Protein AF-A0A9D3U895-F1 (afdb_monomer_lite)

pLDDT: mean 76.17, std 19.0, range [26.52, 93.62]

Organism: NCBI:txid47602

Radius of gyration: 37.18 Å; chains: 1; bounding box: 98×39×76 Å

Secondary structure (DSSP, 8-state):
-HHHHHHHHHHHHHHHHHHTT-HHHHHHHHHHHHTS-TTTTTT-HHHHHHHHHHHHHHHHHGGGSTTHHHHHHHHHHHHHHHHHHHHHHHHHHHHHHHHHHHHHHT-HHHHHHHHHHHHHHHHTT-SSGGGS-HHHHHHHHHHHHHHHHHHHHHHHHTT-----------HHHHHHHHHHHHHHHHHHHHHHHHHHT-HHHHHHHHHHHHHHHHHHTT-HHHHHHHHHHHHHHHHHHHHHHHHSTHHHHHHHHHHHHHHHHHHTT-S----------------SSTTSSSSSTHHHHHHHHHTT-

Foldseek 3Di:
DLVVLVVVLLVLQQQLCVQLVNVVVLVVLLVVLVPDDPVCSVVPVVSVVSLVVSVVSCQVCSCVRPCSVVSVVSLVVSVVVVVVVVVVVVVVVVVQLVVLLCVLCVDPVLVVLVVVLVVQVVVQVDPDLVSDDPVSNVSVVVSVVVSVVSSCVSCVVVVHDDDPPPPLPPVVVVVVLVVLVVVLVVVLVVLLVCLCPDPVLVVLVVVLVVLVVVVVVVPPVSVVVNVVSVVVSVVSSVCSSVVDCSVVSVVVSVVVVVVSVVVSVPDDDDDDDDDDDDDDDDDDDDPQSPDDVVRVSVCVSPVVD

Sequence (305 aa):
MIEKLKEEAYHEYSEAIRSMGLKDRLEMLREEVSKVNSKDRLMNPVLMDKIEKLKHEVNQSLSAAPNYTILKYKLDMLKEVFTAKSLSKAATMKQEVNKKFSEIMGRLEIKEKLEALAAEVQSSGSSSFIDLDEGVKDKILKLKNEIELEMISALESLSLEVEVVKSNANPTLLSVFKNKVDNLNEEINKTIEGVVNSSELKNMMELLKLEKSKAEAGDVESESKIEALQQQIKQRISEAISSSELKGKHQELKAEISEAIQSSGGANGSLQKENQACGTYARDEFCLMCAAPIHCLLFFFFFLL

InterPro domains:
  IPR001095 Acetyl-CoA carboxylase, alpha subunit [PTHR42853] (2-276)

Structure (mmCIF, N/CA/C/O backbone):
data_AF-A0A9D3U895-F1
#
_entry.id   AF-A0A9D3U895-F1
#
loop_
_atom_site.group_PDB
_atom_site.id
_atom_site.type_symbol
_atom_site.label_atom_id
_atom_site.label_alt_id
_atom_site.label_comp_id
_atom_site.label_asym_id
_atom_site.label_entity_id
_atom_site.label_seq_id
_atom_site.pdbx_PDB_ins_code
_atom_site.Cartn_x
_atom_site.Cartn_y
_atom_site.Cartn_z
_atom_site.occupancy
_atom_site.B_iso_or_equiv
_atom_site.auth_seq_id
_atom_site.auth_comp_id
_atom_site.auth_asym_id
_atom_site.auth_atom_id
_atom_site.pdbx_PDB_model_num
ATOM 1 N N . MET A 1 1 ? 26.320 -13.240 -16.893 1.00 81.06 1 MET A N 1
ATOM 2 C CA . MET A 1 1 ? 25.259 -13.671 -17.836 1.00 81.06 1 MET A CA 1
ATOM 3 C C . MET A 1 1 ? 24.347 -12.507 -18.210 1.00 81.06 1 MET A C 1
ATOM 5 O O . MET A 1 1 ? 24.250 -12.228 -19.392 1.00 81.06 1 MET A O 1
ATOM 9 N N . ILE A 1 2 ? 23.771 -11.781 -17.240 1.00 85.31 2 ILE A N 1
ATOM 10 C CA . ILE A 1 2 ? 22.930 -10.590 -17.493 1.00 85.31 2 ILE A CA 1
ATOM 11 C C . ILE A 1 2 ? 23.688 -9.489 -18.245 1.00 85.31 2 ILE A C 1
ATOM 13 O O . ILE A 1 2 ? 23.212 -9.039 -19.276 1.00 85.31 2 ILE A O 1
ATOM 17 N N . GLU A 1 3 ? 24.887 -9.115 -17.787 1.00 85.50 3 GLU A N 1
ATOM 18 C CA . GLU A 1 3 ? 25.701 -8.091 -18.471 1.00 85.50 3 GLU A CA 1
ATOM 19 C C . GLU A 1 3 ? 26.026 -8.477 -19.914 1.00 85.50 3 GLU A C 1
ATOM 21 O O . GLU A 1 3 ? 25.871 -7.678 -20.825 1.00 85.50 3 GLU A O 1
ATOM 26 N N . LYS A 1 4 ? 26.348 -9.751 -20.154 1.00 89.44 4 LYS A N 1
ATOM 27 C CA . LYS A 1 4 ? 26.557 -10.259 -21.513 1.00 89.44 4 LYS A CA 1
ATOM 28 C C . LYS A 1 4 ? 25.302 -10.090 -22.383 1.00 89.44 4 LYS A C 1
ATOM 30 O O . LYS A 1 4 ? 25.406 -9.667 -23.525 1.00 89.44 4 LYS A O 1
ATOM 35 N N . LEU A 1 5 ? 24.122 -10.393 -21.842 1.00 86.12 5 LEU A N 1
ATOM 36 C CA . LEU A 1 5 ? 22.854 -10.237 -22.554 1.00 86.12 5 LEU A CA 1
ATOM 37 C C . LEU A 1 5 ? 22.517 -8.758 -22.825 1.00 86.12 5 LEU A C 1
ATOM 39 O O . LEU A 1 5 ? 21.981 -8.452 -23.887 1.00 86.12 5 LEU A O 1
ATOM 43 N N . LYS A 1 6 ? 22.866 -7.843 -21.906 1.00 86.69 6 LYS A N 1
ATOM 44 C CA . LYS A 1 6 ? 22.753 -6.389 -22.113 1.00 86.69 6 LYS A CA 1
ATOM 45 C C . LYS A 1 6 ? 23.650 -5.918 -23.258 1.00 86.69 6 LYS A C 1
ATOM 47 O O . LYS A 1 6 ? 23.156 -5.255 -24.164 1.00 86.69 6 LYS A O 1
ATOM 52 N N . GLU A 1 7 ? 24.927 -6.301 -23.243 1.00 88.25 7 GLU A N 1
ATOM 53 C CA . GLU A 1 7 ? 25.889 -5.959 -24.301 1.00 88.25 7 GLU A CA 1
ATOM 54 C C . GLU A 1 7 ? 25.438 -6.484 -25.666 1.00 88.25 7 GLU A C 1
ATOM 56 O O . GLU A 1 7 ? 25.453 -5.773 -26.668 1.00 88.25 7 GLU A O 1
ATOM 61 N N . GLU A 1 8 ? 24.960 -7.726 -25.708 1.00 87.94 8 GLU A N 1
ATOM 62 C CA . GLU A 1 8 ? 24.433 -8.312 -26.932 1.00 87.94 8 GLU A CA 1
ATOM 63 C C . GLU A 1 8 ? 23.163 -7.595 -27.423 1.00 87.94 8 GLU A C 1
ATOM 65 O O . GLU A 1 8 ? 23.031 -7.350 -28.618 1.00 87.94 8 GLU A O 1
ATOM 70 N N . ALA A 1 9 ? 22.230 -7.234 -26.535 1.00 87.62 9 ALA A N 1
ATOM 71 C CA . ALA A 1 9 ? 21.041 -6.465 -26.912 1.00 87.62 9 ALA A CA 1
ATOM 72 C C . ALA A 1 9 ? 21.409 -5.067 -27.436 1.00 87.62 9 ALA A C 1
ATOM 74 O O . ALA A 1 9 ? 20.823 -4.597 -28.411 1.00 87.62 9 ALA A O 1
ATOM 75 N N . TYR A 1 10 ? 22.409 -4.425 -26.827 1.00 86.25 10 TYR A N 1
ATOM 76 C CA . TYR A 1 10 ? 22.939 -3.141 -27.276 1.00 86.25 10 TYR A CA 1
ATOM 77 C C . TYR A 1 10 ? 23.574 -3.240 -28.667 1.00 86.25 10 TYR A C 1
ATOM 79 O O . TYR A 1 10 ? 23.317 -2.397 -29.529 1.00 86.25 10 TYR A O 1
ATOM 87 N N . HIS A 1 11 ? 24.361 -4.291 -28.908 1.00 87.94 11 HIS A N 1
ATOM 88 C CA . HIS A 1 11 ? 24.951 -4.548 -30.216 1.00 87.94 11 HIS A CA 1
ATOM 89 C C . HIS A 1 11 ? 23.871 -4.684 -31.296 1.00 87.94 11 HIS A C 1
ATOM 91 O O . HIS A 1 11 ? 23.910 -3.955 -32.286 1.00 87.94 11 HIS A O 1
ATOM 97 N N . GLU A 1 12 ? 22.857 -5.523 -31.068 1.00 87.75 12 GLU A N 1
ATOM 98 C CA . GLU A 1 12 ? 21.744 -5.684 -32.011 1.00 87.75 12 GLU A CA 1
ATOM 99 C C . GLU A 1 12 ? 20.982 -4.371 -32.234 1.00 87.75 12 GLU A C 1
ATOM 101 O O . GLU A 1 12 ? 20.602 -4.035 -33.355 1.00 87.75 12 GLU A O 1
ATOM 106 N N . TYR A 1 13 ? 20.790 -3.570 -31.190 1.00 88.62 13 TYR A N 1
ATOM 107 C CA . TYR A 1 13 ? 20.143 -2.270 -31.334 1.00 88.62 13 TYR A CA 1
ATOM 108 C C . TYR A 1 13 ? 20.959 -1.325 -32.232 1.00 88.62 13 TYR A C 1
ATOM 110 O O . TYR A 1 13 ? 20.410 -0.674 -33.119 1.00 88.62 13 TYR A O 1
ATOM 118 N N . SER A 1 14 ? 22.282 -1.281 -32.057 1.00 87.56 14 SER A N 1
ATOM 119 C CA . SER A 1 14 ? 23.190 -0.482 -32.891 1.00 87.56 14 SER A CA 1
ATOM 120 C C . SER A 1 14 ? 23.196 -0.932 -34.357 1.00 87.56 14 SER A C 1
ATOM 122 O O . SER A 1 14 ? 23.163 -0.098 -35.267 1.00 87.56 14 SER A O 1
ATOM 124 N N . GLU A 1 15 ? 23.188 -2.245 -34.605 1.00 89.88 15 GLU A N 1
ATOM 125 C CA . GLU A 1 15 ? 23.042 -2.811 -35.952 1.00 89.88 15 GLU A CA 1
ATOM 126 C C . GLU A 1 15 ? 21.701 -2.410 -36.586 1.00 89.88 15 GLU A C 1
ATOM 128 O O . GLU A 1 15 ? 21.672 -1.983 -37.744 1.00 89.88 15 GLU A O 1
ATOM 133 N N . ALA A 1 16 ? 20.606 -2.442 -35.816 1.00 89.38 16 ALA A N 1
ATOM 134 C CA . ALA A 1 16 ? 19.287 -2.036 -36.291 1.00 89.38 16 ALA A CA 1
ATOM 135 C C . ALA A 1 16 ? 19.282 -0.557 -36.709 1.00 89.38 16 ALA A C 1
ATOM 137 O O . ALA A 1 16 ? 18.947 -0.240 -37.851 1.00 89.38 16 ALA A O 1
ATOM 138 N N . ILE A 1 17 ? 19.770 0.339 -35.845 1.00 88.12 17 ILE A N 1
ATOM 139 C CA . ILE A 1 17 ? 19.888 1.780 -36.131 1.00 88.12 17 ILE A CA 1
ATOM 140 C C . ILE A 1 17 ? 20.740 2.051 -37.380 1.00 88.12 17 ILE A C 1
ATOM 142 O O . ILE A 1 17 ? 20.413 2.934 -38.180 1.00 88.12 17 ILE A O 1
ATOM 146 N N . ARG A 1 18 ? 21.818 1.285 -37.581 1.00 89.75 18 ARG A N 1
ATOM 147 C CA . ARG A 1 18 ? 22.656 1.391 -38.781 1.00 89.75 18 ARG A CA 1
ATOM 148 C C . ARG A 1 18 ? 21.917 0.937 -40.033 1.00 89.75 18 ARG A C 1
ATOM 150 O O . ARG A 1 18 ? 21.974 1.636 -41.039 1.00 89.75 18 ARG A O 1
ATOM 157 N N . SER A 1 19 ? 21.203 -0.186 -39.965 1.00 90.25 19 SER A N 1
ATOM 158 C CA . SER A 1 19 ? 20.410 -0.707 -41.086 1.00 90.25 19 SER A CA 1
ATOM 159 C C . SER A 1 19 ? 19.290 0.248 -41.513 1.00 90.25 19 SER A C 1
ATOM 161 O O . SER A 1 19 ? 18.953 0.323 -42.690 1.00 90.25 19 SER A O 1
ATOM 163 N N . MET A 1 20 ? 18.773 1.039 -40.570 1.00 89.25 20 MET A N 1
ATOM 164 C CA . MET A 1 20 ? 17.759 2.068 -40.806 1.00 89.25 20 MET A CA 1
ATOM 165 C C . MET A 1 20 ? 18.341 3.367 -41.395 1.00 89.25 20 MET A C 1
ATOM 167 O O . MET A 1 20 ? 17.591 4.295 -41.685 1.00 89.25 20 MET A O 1
ATOM 171 N N . GLY A 1 21 ? 19.668 3.478 -41.542 1.00 89.06 21 GLY A N 1
ATOM 172 C CA . GLY A 1 21 ? 20.326 4.698 -42.022 1.00 89.06 21 GLY A CA 1
ATOM 173 C C . GLY A 1 21 ? 20.260 5.870 -41.034 1.00 89.06 21 GLY A C 1
ATOM 174 O O . GLY A 1 21 ? 20.414 7.024 -41.429 1.00 89.06 21 GLY A O 1
ATOM 175 N N . LEU A 1 22 ? 20.015 5.600 -39.746 1.00 88.38 22 LEU A N 1
ATOM 176 C CA . LEU A 1 22 ? 19.835 6.633 -38.718 1.00 88.38 22 LEU A CA 1
ATOM 177 C C . LEU A 1 22 ? 21.107 6.939 -37.917 1.00 88.38 22 LEU A C 1
ATOM 179 O O . LEU A 1 22 ? 21.114 7.899 -37.148 1.00 88.38 22 LEU A O 1
ATOM 183 N N . LYS A 1 23 ? 22.180 6.160 -38.099 1.00 87.56 23 LYS A N 1
ATOM 184 C CA . LYS A 1 23 ? 23.432 6.275 -37.332 1.00 87.56 23 LYS A CA 1
ATOM 185 C C . LYS A 1 23 ? 24.003 7.700 -37.341 1.00 87.56 23 LYS A C 1
ATOM 187 O O . LYS A 1 23 ? 24.144 8.300 -36.280 1.00 87.56 23 LYS A O 1
ATOM 192 N N . ASP A 1 24 ? 24.261 8.254 -38.523 1.00 88.81 24 ASP A N 1
ATOM 193 C CA . ASP A 1 24 ? 24.922 9.560 -38.659 1.00 88.81 24 ASP A CA 1
ATOM 194 C C . ASP A 1 24 ? 24.044 10.701 -38.120 1.00 88.81 24 ASP A C 1
ATOM 196 O O . ASP A 1 24 ? 24.533 11.667 -37.537 1.00 88.81 24 ASP A O 1
ATOM 200 N N . ARG A 1 25 ? 22.718 10.567 -38.251 1.00 87.06 25 ARG A N 1
ATOM 201 C CA . ARG A 1 25 ? 21.744 11.524 -37.702 1.00 87.06 25 ARG A CA 1
ATOM 202 C C . ARG A 1 25 ? 21.711 11.493 -36.176 1.00 87.06 25 ARG A C 1
ATOM 204 O O . ARG A 1 25 ? 21.577 12.544 -35.555 1.00 87.06 25 ARG A O 1
ATOM 211 N N . LEU A 1 26 ? 21.834 10.308 -35.578 1.00 84.69 26 LEU A N 1
ATOM 212 C CA . LEU A 1 26 ? 21.912 10.141 -34.128 1.00 84.69 26 LEU A CA 1
ATOM 213 C C . LEU A 1 26 ? 23.216 10.735 -33.573 1.00 84.69 26 LEU A C 1
ATOM 215 O O . LEU A 1 26 ? 23.201 11.406 -32.544 1.00 84.69 26 LEU A O 1
ATOM 219 N N . GLU A 1 27 ? 24.331 10.518 -34.271 1.00 84.62 27 GLU A N 1
ATOM 220 C CA . GLU A 1 27 ? 25.650 11.032 -33.891 1.00 84.62 27 GLU A CA 1
ATOM 221 C C . GLU A 1 27 ? 25.710 12.564 -33.995 1.00 84.62 27 GLU A C 1
ATOM 223 O O . GLU A 1 27 ? 26.103 13.231 -33.038 1.00 84.62 27 GLU A O 1
ATOM 228 N N . MET A 1 28 ? 25.172 13.138 -35.075 1.00 87.00 28 MET A N 1
ATOM 229 C CA . MET A 1 28 ? 25.017 14.588 -35.224 1.00 87.00 28 MET A CA 1
ATOM 230 C C . MET A 1 28 ? 24.136 15.192 -34.122 1.00 87.00 28 MET A C 1
ATOM 232 O O . MET A 1 28 ? 24.503 16.198 -33.517 1.00 87.00 28 MET A O 1
ATOM 236 N N . LEU A 1 29 ? 22.993 14.568 -33.813 1.00 85.06 29 LEU A N 1
ATOM 237 C CA . LEU A 1 29 ? 22.119 15.032 -32.734 1.00 85.06 29 LEU A CA 1
ATOM 238 C C . LEU A 1 29 ? 22.839 14.991 -31.377 1.00 85.06 29 LEU A C 1
ATOM 240 O O . LEU A 1 29 ? 22.708 15.915 -30.577 1.00 85.06 29 LEU A O 1
ATOM 244 N N . ARG A 1 30 ? 23.631 13.946 -31.121 1.00 81.44 30 ARG A N 1
ATOM 245 C CA . ARG A 1 30 ? 24.433 13.823 -29.900 1.00 81.44 30 ARG A CA 1
ATOM 246 C C . ARG A 1 30 ? 25.458 14.952 -29.776 1.00 81.44 30 ARG A C 1
ATOM 248 O O . ARG A 1 30 ? 25.610 15.512 -28.690 1.00 81.44 30 ARG A O 1
ATOM 255 N N . GLU A 1 31 ? 26.132 15.310 -30.864 1.00 83.56 31 GLU A N 1
ATOM 256 C CA . GLU A 1 31 ? 27.043 16.458 -30.890 1.00 83.56 31 GLU A CA 1
ATOM 257 C C . GLU A 1 31 ? 26.326 17.794 -30.674 1.00 83.56 31 GLU A C 1
ATOM 259 O O . GLU A 1 31 ? 26.866 18.689 -30.026 1.00 83.56 31 GLU A O 1
ATOM 264 N N . GLU A 1 32 ? 25.120 17.964 -31.216 1.00 81.44 32 GLU A N 1
ATOM 265 C CA . GLU A 1 32 ? 24.313 19.159 -30.958 1.00 81.44 32 GLU A CA 1
ATOM 266 C C . GLU A 1 32 ? 23.932 19.258 -29.473 1.00 81.44 32 GLU A C 1
ATOM 268 O O . GLU A 1 32 ? 24.039 20.331 -28.884 1.00 81.44 32 GLU A O 1
ATOM 273 N N . VAL A 1 33 ? 23.563 18.140 -28.838 1.00 80.19 33 VAL A N 1
ATOM 274 C CA . VAL A 1 33 ? 23.195 18.099 -27.411 1.00 80.19 33 VAL A CA 1
ATOM 275 C C . VAL A 1 33 ? 24.394 18.371 -26.507 1.00 80.19 33 VAL A C 1
ATOM 277 O O . VAL A 1 33 ? 24.256 19.056 -25.490 1.00 80.19 33 VAL A O 1
ATOM 280 N N . SER A 1 34 ? 25.579 17.866 -26.862 1.00 78.75 34 SER A N 1
ATOM 281 C CA . SER A 1 34 ? 26.788 18.074 -26.059 1.00 78.75 34 SER A CA 1
ATOM 282 C C . SER A 1 34 ? 27.210 19.547 -26.014 1.00 78.75 34 SER A C 1
ATOM 284 O O . SER A 1 34 ? 27.698 19.996 -24.977 1.00 78.75 34 SER A O 1
ATOM 286 N N . LYS A 1 35 ? 26.936 20.309 -27.083 1.00 81.69 35 LYS A N 1
ATOM 287 C CA . LYS A 1 35 ? 27.233 21.747 -27.215 1.00 81.69 35 LYS A CA 1
ATOM 288 C C . LYS A 1 35 ? 26.282 22.658 -26.424 1.00 81.69 35 LYS A C 1
ATOM 290 O O . LYS A 1 35 ? 26.596 23.830 -26.236 1.00 81.69 35 LYS A O 1
ATOM 295 N N . VAL A 1 36 ? 25.138 22.154 -25.952 1.00 75.25 36 VAL A N 1
ATOM 296 C CA . VAL A 1 36 ? 24.174 22.932 -25.154 1.00 75.25 36 VAL A CA 1
ATOM 297 C C . VAL A 1 36 ? 24.501 22.818 -23.659 1.00 75.25 36 VAL A C 1
ATOM 299 O O . VAL A 1 36 ? 24.703 21.715 -23.139 1.00 75.25 36 VAL A O 1
ATOM 302 N N . ASN A 1 37 ? 24.520 23.955 -22.953 1.00 66.50 37 ASN A N 1
ATOM 303 C CA . ASN A 1 37 ? 24.708 24.019 -21.498 1.00 66.50 37 ASN A CA 1
ATOM 304 C C . ASN A 1 37 ? 23.640 23.197 -20.762 1.00 66.50 37 ASN A C 1
ATOM 306 O O . ASN A 1 37 ? 22.469 23.208 -21.134 1.00 66.50 37 ASN A O 1
ATOM 310 N N . SER A 1 38 ? 24.015 22.530 -19.667 1.00 65.06 38 SER A N 1
ATOM 311 C CA . SER A 1 38 ? 23.133 21.609 -18.926 1.00 65.06 38 SER A CA 1
ATOM 312 C C . SER A 1 38 ? 21.807 22.224 -18.454 1.00 65.06 38 SER A C 1
ATOM 314 O O . SER A 1 38 ? 20.815 21.505 -18.380 1.00 65.06 38 SER A O 1
ATOM 316 N N . LYS A 1 39 ? 21.760 23.540 -18.196 1.00 60.66 39 LYS A N 1
ATOM 317 C CA . LYS A 1 39 ? 20.530 24.271 -17.833 1.00 60.66 39 LYS A CA 1
ATOM 318 C C . LYS A 1 39 ? 19.581 24.528 -19.012 1.00 60.66 39 LYS A C 1
ATOM 320 O O . LYS A 1 39 ? 18.376 24.573 -18.799 1.00 60.66 39 LYS A O 1
ATOM 325 N N . ASP A 1 40 ? 20.103 24.622 -20.234 1.00 59.31 40 ASP A N 1
ATOM 326 C CA . ASP A 1 40 ? 19.328 24.973 -21.435 1.00 59.31 40 ASP A CA 1
ATOM 327 C C . ASP A 1 40 ? 18.966 23.747 -22.292 1.00 59.31 40 ASP A C 1
ATOM 329 O O . ASP A 1 40 ? 18.159 23.846 -23.216 1.00 59.31 40 ASP A O 1
ATOM 333 N N . ARG A 1 41 ? 19.523 22.564 -21.978 1.00 57.97 41 ARG A N 1
ATOM 334 C CA . ARG A 1 41 ? 19.308 21.309 -22.730 1.00 57.97 41 ARG A CA 1
ATOM 335 C C . ARG A 1 41 ? 17.839 20.907 -22.840 1.00 57.97 41 ARG A C 1
ATOM 337 O O . ARG A 1 41 ? 17.399 20.549 -23.924 1.00 57.97 41 ARG A O 1
ATOM 344 N N . LEU A 1 42 ? 17.093 20.982 -21.736 1.00 58.91 42 LEU A N 1
ATOM 345 C CA . LEU A 1 42 ? 15.664 20.635 -21.690 1.00 58.91 42 LEU A CA 1
ATOM 346 C C . LEU A 1 42 ? 14.750 21.783 -22.139 1.00 58.91 42 LEU A C 1
ATOM 348 O O . LEU A 1 42 ? 13.562 21.569 -22.352 1.00 58.91 42 LEU A O 1
ATOM 352 N N . MET A 1 43 ? 15.302 22.990 -22.287 1.00 61.03 43 MET A N 1
ATOM 353 C CA . MET A 1 43 ? 14.555 24.202 -22.629 1.00 61.03 43 MET A CA 1
ATOM 354 C C . MET A 1 43 ? 14.740 24.619 -24.089 1.00 61.03 43 MET A C 1
ATOM 356 O O . MET A 1 43 ? 14.165 25.620 -24.505 1.00 61.03 43 MET A O 1
ATOM 360 N N . ASN A 1 44 ? 15.525 23.881 -24.881 1.00 76.94 44 ASN A N 1
ATOM 361 C CA . ASN A 1 44 ? 15.710 24.156 -26.300 1.00 76.94 44 ASN A CA 1
ATOM 362 C C . ASN A 1 44 ? 14.605 23.460 -27.124 1.00 76.94 44 ASN A C 1
ATOM 364 O O . ASN A 1 44 ? 14.710 22.256 -27.385 1.00 76.94 44 ASN A O 1
ATOM 368 N N . PRO A 1 45 ? 13.560 24.186 -27.573 1.00 80.00 45 PRO A N 1
ATOM 369 C CA . PRO A 1 45 ? 12.429 23.580 -28.275 1.00 80.00 45 PRO A CA 1
ATOM 370 C C . PRO A 1 45 ? 12.836 22.955 -29.615 1.00 80.00 45 PRO A C 1
ATOM 372 O O . PRO A 1 45 ? 12.262 21.950 -30.018 1.00 80.00 45 PRO A O 1
ATOM 375 N N . VAL A 1 46 ? 13.860 23.501 -30.283 1.00 84.81 46 VAL A N 1
ATOM 376 C CA . VAL A 1 46 ? 14.366 22.980 -31.564 1.00 84.81 46 VAL A CA 1
ATOM 377 C C . VAL A 1 46 ? 15.046 21.628 -31.365 1.00 84.81 46 VAL A C 1
ATOM 379 O O . VAL A 1 46 ? 14.872 20.716 -32.170 1.00 84.81 46 VAL A O 1
ATOM 382 N N . LEU A 1 47 ? 15.814 21.478 -30.285 1.00 81.62 47 LEU A N 1
ATOM 383 C CA . LEU A 1 47 ? 16.475 20.218 -29.971 1.00 81.62 47 LEU A CA 1
ATOM 384 C C . LEU A 1 47 ? 15.467 19.142 -29.545 1.00 81.62 47 LEU A C 1
ATOM 386 O O . LEU A 1 47 ? 15.574 17.996 -29.978 1.00 81.62 47 LEU A O 1
ATOM 390 N N . MET A 1 48 ? 14.463 19.524 -28.754 1.00 80.88 48 MET A N 1
ATOM 391 C CA . MET A 1 48 ? 13.379 18.627 -28.348 1.00 80.88 48 MET A CA 1
ATOM 392 C C . MET A 1 48 ? 12.563 18.125 -29.543 1.00 80.88 48 MET A C 1
ATOM 394 O O . MET A 1 48 ? 12.284 16.930 -29.620 1.00 80.88 48 MET A O 1
ATOM 398 N N . ASP A 1 49 ? 12.249 18.995 -30.507 1.00 86.38 49 ASP A N 1
ATOM 399 C CA . ASP A 1 49 ? 11.557 18.604 -31.742 1.00 86.38 49 ASP A CA 1
ATOM 400 C C . ASP A 1 49 ? 12.377 17.590 -32.562 1.00 86.38 49 ASP A C 1
ATOM 402 O O . ASP A 1 49 ? 11.862 16.551 -32.981 1.00 86.38 49 ASP A O 1
ATOM 406 N N . LYS A 1 50 ? 13.694 17.814 -32.705 1.00 85.25 50 LYS A N 1
ATOM 407 C CA . LYS A 1 50 ? 14.598 16.860 -33.377 1.00 85.25 50 LYS A CA 1
ATOM 408 C C . LYS A 1 50 ? 14.663 15.504 -32.666 1.00 85.25 50 LYS A C 1
ATOM 410 O O . LYS A 1 50 ? 14.664 14.473 -33.343 1.00 85.25 50 LYS A O 1
ATOM 415 N N . ILE A 1 51 ? 14.718 15.494 -31.330 1.00 84.56 51 ILE A N 1
ATOM 416 C CA . ILE A 1 51 ? 14.709 14.267 -30.516 1.00 84.56 51 ILE A CA 1
ATOM 417 C C . ILE A 1 51 ? 13.397 13.506 -30.722 1.00 84.56 51 ILE A C 1
ATOM 419 O O . ILE A 1 51 ? 13.426 12.306 -31.004 1.00 84.56 51 ILE A O 1
ATOM 423 N N . GLU A 1 52 ? 12.254 14.187 -30.618 1.00 85.62 52 GLU A N 1
ATOM 424 C CA . GLU A 1 52 ? 10.943 13.546 -30.748 1.00 85.62 52 GLU A CA 1
ATOM 425 C C . GLU A 1 52 ? 10.723 13.010 -32.169 1.00 85.62 52 GLU A C 1
ATOM 427 O O . GLU A 1 52 ? 10.241 11.888 -32.341 1.00 85.62 52 GLU A O 1
ATOM 432 N N . LYS A 1 53 ? 11.170 13.743 -33.196 1.00 87.81 53 LYS A N 1
ATOM 433 C CA . LYS A 1 53 ? 11.126 13.285 -34.588 1.00 87.81 53 LYS A CA 1
ATOM 434 C C . LYS A 1 53 ? 11.963 12.023 -34.808 1.00 87.81 53 LYS A C 1
ATOM 436 O O . LYS A 1 53 ? 11.456 11.046 -35.356 1.00 87.81 53 LYS A O 1
ATOM 441 N N . LEU A 1 54 ? 13.218 12.003 -34.349 1.00 84.62 54 LEU A N 1
ATOM 442 C CA . LEU A 1 54 ? 14.082 10.819 -34.464 1.00 84.62 54 LEU A CA 1
ATOM 443 C C . LEU A 1 54 ? 13.523 9.625 -33.685 1.00 84.62 54 LEU A C 1
ATOM 445 O O . LEU A 1 54 ? 13.537 8.502 -34.182 1.00 84.62 54 LEU A O 1
ATOM 449 N N . LYS A 1 55 ? 12.966 9.861 -32.497 1.00 83.75 55 LYS A N 1
ATOM 450 C CA . LYS A 1 55 ? 12.263 8.839 -31.716 1.00 83.75 55 LYS A CA 1
ATOM 451 C C . LYS A 1 55 ? 11.074 8.260 -32.480 1.00 83.75 55 LYS A C 1
ATOM 453 O O . LYS A 1 55 ? 10.892 7.043 -32.483 1.00 83.75 55 LYS A O 1
ATOM 458 N N . HIS A 1 56 ? 10.266 9.102 -33.123 1.00 85.50 56 HIS A N 1
ATOM 459 C CA . HIS A 1 56 ? 9.128 8.641 -33.910 1.00 85.50 56 HIS A CA 1
ATOM 460 C C . HIS A 1 56 ? 9.573 7.771 -35.092 1.00 85.50 56 HIS A C 1
ATOM 462 O O . HIS A 1 56 ? 9.049 6.674 -35.275 1.00 85.50 56 HIS A O 1
ATOM 468 N N . GLU A 1 57 ? 10.593 8.212 -35.831 1.00 85.69 57 GLU A N 1
ATOM 469 C CA . GLU A 1 57 ? 11.160 7.458 -36.953 1.00 85.69 57 GLU A CA 1
ATOM 470 C C . GLU A 1 57 ? 11.734 6.106 -36.510 1.00 85.69 57 GLU A C 1
ATOM 472 O O . GLU A 1 57 ? 11.458 5.086 -37.147 1.00 85.69 57 GLU A O 1
ATOM 477 N N . VAL A 1 58 ? 12.462 6.064 -35.387 1.00 85.81 58 VAL A N 1
ATOM 478 C CA . VAL A 1 58 ? 12.966 4.807 -34.815 1.00 85.81 58 VAL A CA 1
ATOM 479 C C . VAL A 1 58 ? 11.812 3.873 -34.467 1.00 85.81 58 VAL A C 1
ATOM 481 O O . VAL A 1 58 ? 11.818 2.721 -34.884 1.00 85.81 58 VAL A O 1
ATOM 484 N N . ASN A 1 59 ? 10.787 4.356 -33.766 1.00 83.38 59 ASN A N 1
ATOM 485 C CA . ASN A 1 59 ? 9.648 3.523 -33.370 1.00 83.38 59 ASN A CA 1
ATOM 486 C C . ASN A 1 59 ? 8.885 2.941 -34.568 1.00 83.38 59 ASN A C 1
ATOM 488 O O . ASN A 1 59 ? 8.406 1.811 -34.490 1.00 83.38 59 ASN A O 1
ATOM 492 N N . GLN A 1 60 ? 8.772 3.693 -35.663 1.00 85.62 60 GLN A N 1
ATOM 493 C CA . GLN A 1 60 ? 8.092 3.228 -36.871 1.00 85.62 60 GLN A CA 1
ATOM 494 C C . GLN A 1 60 ? 8.900 2.190 -37.654 1.00 85.62 60 GLN A C 1
ATOM 496 O O . GLN A 1 60 ? 8.312 1.287 -38.244 1.00 85.62 60 GLN A O 1
ATOM 501 N N . SER A 1 61 ? 10.228 2.324 -37.688 1.00 84.81 61 SER A N 1
ATOM 502 C CA . SER A 1 61 ? 11.083 1.545 -38.595 1.00 84.81 61 SER A CA 1
ATOM 503 C C . SER A 1 61 ? 11.907 0.452 -37.914 1.00 84.81 61 SER A C 1
ATOM 505 O O . SER A 1 61 ? 12.435 -0.419 -38.602 1.00 84.81 61 SER A O 1
ATOM 507 N N . LEU A 1 62 ? 11.970 0.421 -36.578 1.00 86.69 62 LEU A N 1
ATOM 508 C CA . LEU A 1 62 ? 12.762 -0.568 -35.839 1.00 86.69 62 LEU A CA 1
ATOM 509 C C . LEU A 1 62 ? 12.319 -2.006 -36.129 1.00 86.69 62 LEU A C 1
ATOM 511 O O . LEU A 1 62 ? 13.159 -2.893 -36.236 1.00 86.69 62 LEU A O 1
ATOM 515 N N . SER A 1 63 ? 11.015 -2.236 -36.295 1.00 88.56 63 SER A N 1
ATOM 516 C CA . SER A 1 63 ? 10.467 -3.558 -36.624 1.00 88.56 63 SER A CA 1
ATOM 517 C C . SER A 1 63 ? 10.832 -4.046 -38.028 1.00 88.56 63 SER A C 1
ATOM 519 O O . SER A 1 63 ? 10.768 -5.246 -38.286 1.00 88.56 63 SER A O 1
ATOM 521 N N . ALA A 1 64 ? 11.223 -3.134 -38.922 1.00 90.38 64 ALA A N 1
ATOM 522 C CA . ALA A 1 64 ? 11.661 -3.444 -40.278 1.00 90.38 64 ALA A CA 1
ATOM 523 C C . ALA A 1 64 ? 13.172 -3.731 -40.367 1.00 90.38 64 ALA A C 1
ATOM 525 O O . ALA A 1 64 ? 13.647 -4.144 -41.426 1.00 90.38 64 ALA A O 1
ATOM 526 N N . ALA A 1 65 ? 13.933 -3.528 -39.284 1.00 91.50 65 ALA A N 1
ATOM 527 C CA . ALA A 1 65 ? 15.361 -3.820 -39.264 1.00 91.50 65 ALA A CA 1
ATOM 528 C C . ALA A 1 65 ? 15.615 -5.333 -39.455 1.00 91.50 65 ALA A C 1
ATOM 530 O O . ALA A 1 65 ? 14.934 -6.149 -38.824 1.00 91.50 65 ALA A O 1
ATOM 531 N N . PRO A 1 66 ? 16.618 -5.746 -40.256 1.00 92.88 66 PRO A N 1
ATOM 532 C CA . PRO A 1 66 ? 16.866 -7.161 -40.557 1.00 92.88 66 PRO A CA 1
ATOM 533 C C . PRO A 1 66 ? 17.117 -8.035 -39.322 1.00 92.88 66 PRO A C 1
ATOM 535 O O . PRO A 1 66 ? 16.804 -9.223 -39.317 1.00 92.88 66 PRO A O 1
ATOM 538 N N . ASN A 1 67 ? 17.671 -7.448 -38.262 1.00 92.88 67 ASN A N 1
ATOM 539 C CA . ASN A 1 67 ? 17.992 -8.126 -37.013 1.00 92.88 67 ASN A CA 1
ATOM 540 C C . ASN A 1 67 ? 16.948 -7.893 -35.902 1.00 92.88 67 ASN A C 1
ATOM 542 O O . ASN A 1 67 ? 17.165 -8.305 -34.761 1.00 92.88 67 ASN A O 1
ATOM 546 N N . TYR A 1 68 ? 15.797 -7.283 -36.215 1.00 91.25 68 TYR A N 1
ATOM 547 C CA . TYR A 1 68 ? 14.759 -6.965 -35.229 1.00 91.25 68 TYR A CA 1
ATOM 548 C C . TYR A 1 68 ? 14.295 -8.188 -34.432 1.00 91.25 68 TYR A C 1
ATOM 550 O O . TYR A 1 68 ? 14.119 -8.105 -33.220 1.00 91.25 68 TYR A O 1
ATOM 558 N N . THR A 1 69 ? 14.141 -9.343 -35.083 1.00 93.62 69 THR A N 1
ATOM 559 C CA . THR A 1 69 ? 13.741 -10.591 -34.414 1.00 93.62 69 THR A CA 1
ATOM 560 C C . THR A 1 69 ? 14.735 -10.999 -33.324 1.00 93.62 69 THR A C 1
ATOM 562 O O . THR A 1 69 ? 14.327 -11.406 -32.236 1.00 93.62 69 THR A O 1
ATOM 565 N N . ILE A 1 70 ? 16.037 -10.854 -33.592 1.00 93.31 70 ILE A N 1
ATOM 566 C CA . ILE A 1 70 ? 17.112 -11.196 -32.652 1.00 93.31 70 ILE A CA 1
ATOM 567 C C . ILE A 1 70 ? 17.150 -10.176 -31.510 1.00 93.31 70 ILE A C 1
ATOM 569 O O . ILE A 1 70 ? 17.195 -10.561 -30.340 1.00 93.31 70 ILE A O 1
ATOM 573 N N . LEU A 1 71 ? 17.070 -8.883 -31.838 1.00 88.75 71 LEU A N 1
ATOM 574 C CA . LEU A 1 71 ? 16.973 -7.801 -30.860 1.00 88.75 71 LEU A CA 1
ATOM 575 C C . LEU A 1 71 ? 15.788 -8.016 -29.910 1.00 88.75 71 LEU A C 1
ATOM 577 O O . LEU A 1 71 ? 15.957 -7.997 -28.692 1.00 88.75 71 LEU A O 1
ATOM 581 N N . LYS A 1 72 ? 14.597 -8.271 -30.463 1.00 90.25 72 LYS A N 1
ATOM 582 C CA . LYS A 1 72 ? 13.371 -8.511 -29.698 1.00 90.25 72 LYS A CA 1
ATOM 583 C C . LYS A 1 72 ? 13.532 -9.691 -28.744 1.00 90.25 72 LYS A C 1
ATOM 585 O O . LYS A 1 72 ? 13.243 -9.545 -27.564 1.00 90.25 72 LYS A O 1
ATOM 590 N N . TYR A 1 73 ? 14.065 -10.813 -29.225 1.00 92.06 73 TYR A N 1
ATOM 591 C CA . TYR A 1 73 ? 14.328 -11.984 -28.389 1.00 92.06 73 TYR A CA 1
ATOM 592 C C . TYR A 1 73 ? 15.235 -11.663 -27.187 1.00 92.06 73 TYR A C 1
ATOM 594 O O . TYR A 1 73 ? 14.944 -12.071 -26.062 1.00 92.06 73 TYR A O 1
ATOM 602 N N . LYS A 1 74 ? 16.313 -10.894 -27.392 1.00 88.38 74 LYS A N 1
ATOM 603 C CA . LYS A 1 74 ? 17.220 -10.499 -26.299 1.00 88.38 74 LYS A CA 1
ATOM 604 C C . LYS A 1 74 ? 16.546 -9.550 -25.303 1.00 88.38 74 LYS A C 1
ATOM 606 O O . LYS A 1 74 ? 16.751 -9.693 -24.100 1.00 88.38 74 LYS A O 1
ATOM 611 N N . LEU A 1 75 ? 15.733 -8.609 -25.788 1.00 87.56 75 LEU A N 1
ATOM 612 C CA . LEU A 1 75 ? 14.959 -7.696 -24.940 1.00 87.56 75 LEU A CA 1
ATOM 613 C C . LEU A 1 75 ? 13.910 -8.442 -24.104 1.00 87.56 75 LEU A C 1
ATOM 615 O O . LEU A 1 75 ? 13.792 -8.180 -22.907 1.00 87.56 75 LEU A O 1
ATOM 619 N N . ASP A 1 76 ? 13.200 -9.397 -24.705 1.00 88.31 76 ASP A N 1
ATOM 620 C CA . ASP A 1 76 ? 12.220 -10.235 -24.008 1.00 88.31 76 ASP A CA 1
ATOM 621 C C . ASP A 1 76 ? 12.905 -11.070 -22.910 1.00 88.31 76 ASP A C 1
ATOM 623 O O . ASP A 1 76 ? 12.453 -11.082 -21.765 1.00 88.31 76 ASP A O 1
ATOM 627 N N . MET A 1 77 ? 14.071 -11.659 -23.199 1.00 88.62 77 MET A N 1
ATOM 628 C CA . MET A 1 77 ? 14.859 -12.388 -22.200 1.00 88.62 77 MET A CA 1
ATOM 629 C C . MET A 1 77 ? 15.352 -11.481 -21.062 1.00 88.62 77 MET A C 1
ATOM 631 O O . MET A 1 77 ? 15.302 -11.870 -19.896 1.00 88.62 77 MET A O 1
ATOM 635 N N . LEU A 1 78 ? 15.805 -10.258 -21.362 1.00 86.31 78 LEU A N 1
ATOM 636 C CA . LEU A 1 78 ? 16.177 -9.286 -20.327 1.00 86.31 78 LEU A CA 1
ATOM 637 C C . LEU A 1 78 ? 14.981 -8.990 -19.422 1.00 86.31 78 LEU A C 1
ATOM 639 O O . LEU A 1 78 ? 15.104 -9.083 -18.201 1.00 86.31 78 LEU A O 1
ATOM 643 N N . LYS A 1 79 ? 13.813 -8.709 -20.007 1.00 87.31 79 LYS A N 1
ATOM 644 C CA . LYS A 1 79 ? 12.573 -8.456 -19.267 1.00 87.31 79 LYS A CA 1
ATOM 645 C C . LYS A 1 79 ? 12.206 -9.617 -18.341 1.00 87.31 79 LYS A C 1
ATOM 647 O O . LYS A 1 79 ? 11.864 -9.383 -17.178 1.00 87.31 79 LYS A O 1
ATOM 652 N N . GLU A 1 80 ? 12.297 -10.854 -18.821 1.00 88.81 80 GLU A N 1
ATOM 653 C CA . GLU A 1 80 ? 12.053 -12.050 -18.009 1.00 88.81 80 GLU A CA 1
ATOM 654 C C . GLU A 1 80 ? 13.037 -12.151 -16.842 1.00 88.81 80 GLU A C 1
ATOM 656 O O . GLU A 1 80 ? 12.622 -12.353 -15.701 1.00 88.81 80 GLU A O 1
ATOM 661 N N . VAL A 1 81 ? 14.330 -11.928 -17.090 1.00 84.94 81 VAL A N 1
ATOM 662 C CA . VAL A 1 81 ? 15.357 -11.982 -16.043 1.00 84.94 81 VAL A CA 1
ATOM 663 C C . VAL A 1 81 ? 15.158 -10.890 -14.988 1.00 84.94 81 VAL A C 1
ATOM 665 O O . VAL A 1 81 ? 15.287 -11.166 -13.793 1.00 84.94 81 VAL A O 1
ATOM 668 N N . PHE A 1 82 ? 14.803 -9.664 -15.381 1.00 80.81 82 PHE A N 1
ATOM 669 C CA . PHE A 1 82 ? 14.494 -8.594 -14.426 1.00 80.81 82 PHE A CA 1
ATOM 670 C C . PHE A 1 82 ? 13.239 -8.896 -13.609 1.00 80.81 82 PHE A C 1
ATOM 672 O O . PHE A 1 82 ? 13.229 -8.658 -12.400 1.00 80.81 82 PHE A O 1
ATOM 679 N N . THR A 1 83 ? 12.217 -9.476 -14.241 1.00 81.75 83 THR A N 1
ATOM 680 C CA . THR A 1 83 ? 10.993 -9.917 -13.559 1.00 81.75 83 THR A CA 1
ATOM 681 C C . THR A 1 83 ? 11.295 -11.040 -12.564 1.00 81.75 83 THR A C 1
ATOM 683 O O . THR A 1 83 ? 10.852 -11.001 -11.421 1.00 81.75 83 THR A O 1
ATOM 686 N N . ALA A 1 84 ? 12.120 -12.016 -12.941 1.00 83.44 84 ALA A N 1
ATOM 687 C CA . ALA A 1 84 ? 12.555 -13.073 -12.033 1.00 83.44 84 ALA A CA 1
ATOM 688 C C . ALA A 1 84 ? 13.387 -12.516 -10.864 1.00 83.44 84 ALA A C 1
ATOM 690 O O . ALA A 1 84 ? 13.186 -12.913 -9.715 1.00 83.44 84 ALA A O 1
ATOM 691 N N . LYS A 1 85 ? 14.285 -11.555 -11.125 1.00 82.94 85 LYS A N 1
ATOM 692 C CA . LYS A 1 85 ? 15.099 -10.896 -10.092 1.00 82.94 85 LYS A CA 1
ATOM 693 C C . LYS A 1 85 ? 14.234 -10.105 -9.107 1.00 82.94 85 LYS A C 1
ATOM 695 O O . LYS A 1 85 ? 14.485 -10.179 -7.904 1.00 82.94 85 LYS A O 1
ATOM 700 N N . SER A 1 86 ? 13.219 -9.376 -9.579 1.00 76.81 86 SER A N 1
ATOM 701 C CA . SER A 1 86 ? 12.304 -8.631 -8.702 1.00 76.81 86 SER A CA 1
ATOM 702 C C . SER A 1 86 ? 11.439 -9.565 -7.856 1.00 76.81 86 SER A C 1
ATOM 704 O O . SER A 1 86 ? 11.336 -9.354 -6.649 1.00 76.81 86 SER A O 1
ATOM 706 N N . LEU A 1 87 ? 10.902 -10.640 -8.443 1.00 81.50 87 LEU A N 1
ATOM 707 C CA . LEU A 1 87 ? 10.150 -11.667 -7.715 1.00 81.50 87 LEU A CA 1
ATOM 708 C C . LEU A 1 87 ? 11.014 -12.370 -6.662 1.00 81.50 87 LEU A C 1
ATOM 710 O O . LEU A 1 87 ? 10.575 -12.545 -5.527 1.00 81.50 87 LEU A O 1
ATOM 714 N N . SER A 1 88 ? 12.258 -12.716 -7.005 1.00 81.75 88 SER A N 1
ATOM 715 C CA . SER A 1 88 ? 13.210 -13.296 -6.055 1.00 81.75 88 SER A CA 1
ATOM 716 C C . SER A 1 88 ? 13.503 -12.336 -4.906 1.00 81.75 88 SER A C 1
ATOM 718 O O . SER A 1 88 ? 13.442 -12.746 -3.751 1.00 81.75 88 SER A O 1
ATOM 720 N N . LYS A 1 89 ? 13.776 -11.056 -5.196 1.00 83.69 89 LYS A N 1
ATOM 721 C CA . LYS A 1 89 ? 14.020 -10.040 -4.163 1.00 83.69 89 LYS A CA 1
ATOM 722 C C . LYS A 1 89 ? 12.802 -9.872 -3.253 1.00 83.69 89 LYS A C 1
ATOM 724 O O . LYS A 1 89 ? 12.962 -9.820 -2.040 1.00 83.69 89 LYS A O 1
ATOM 729 N N . ALA A 1 90 ? 11.594 -9.840 -3.816 1.00 79.56 90 ALA A N 1
ATOM 730 C CA . ALA A 1 90 ? 10.356 -9.753 -3.046 1.00 79.56 90 ALA A CA 1
ATOM 731 C C . ALA A 1 90 ? 10.146 -10.978 -2.139 1.00 79.56 90 ALA A C 1
ATOM 733 O O . ALA A 1 90 ? 9.763 -10.827 -0.980 1.00 79.56 90 ALA A O 1
ATOM 734 N N . ALA A 1 91 ? 10.433 -12.186 -2.634 1.00 83.69 91 ALA A N 1
ATOM 735 C CA . ALA A 1 91 ? 10.350 -13.410 -1.842 1.00 83.69 91 ALA A CA 1
ATOM 736 C C . ALA A 1 91 ? 11.355 -13.409 -0.677 1.00 83.69 91 ALA A C 1
ATOM 738 O O . ALA A 1 91 ? 10.970 -13.708 0.454 1.00 83.69 91 ALA A O 1
ATOM 739 N N . THR A 1 92 ? 12.607 -13.018 -0.930 1.00 87.50 92 THR A N 1
ATOM 740 C CA . THR A 1 92 ? 13.639 -12.872 0.109 1.00 87.50 92 THR A CA 1
ATOM 741 C C . THR A 1 92 ? 13.237 -11.824 1.144 1.00 87.50 92 THR A C 1
ATOM 743 O O . THR A 1 92 ? 13.259 -12.100 2.338 1.00 87.50 92 THR A O 1
ATOM 746 N N . MET A 1 93 ? 12.757 -10.661 0.704 1.00 85.06 93 MET A N 1
ATOM 747 C CA . MET A 1 93 ? 12.337 -9.585 1.602 1.00 85.06 93 MET A CA 1
ATOM 748 C C . MET A 1 93 ? 11.137 -9.991 2.465 1.00 85.06 93 MET A C 1
ATOM 750 O O . MET A 1 93 ? 11.111 -9.723 3.661 1.00 85.06 93 MET A O 1
ATOM 754 N N . LYS A 1 94 ? 10.174 -10.732 1.900 1.00 85.81 94 LYS A N 1
ATOM 755 C CA . LYS A 1 94 ? 9.066 -11.323 2.665 1.00 85.81 94 LYS A CA 1
ATOM 756 C C . LYS A 1 94 ? 9.572 -12.273 3.755 1.00 85.81 94 LYS A C 1
ATOM 758 O O . LYS A 1 94 ? 9.050 -12.258 4.867 1.00 85.81 94 LYS A O 1
ATOM 763 N N . GLN A 1 95 ? 10.569 -13.103 3.449 1.00 89.81 95 GLN A N 1
ATOM 764 C CA . GLN A 1 95 ? 11.174 -14.002 4.435 1.00 89.81 95 GLN A CA 1
ATOM 765 C C . GLN A 1 95 ? 11.908 -13.229 5.537 1.00 89.81 95 GLN A C 1
ATOM 767 O O . GLN A 1 95 ? 11.761 -13.571 6.708 1.00 89.81 95 GLN A O 1
ATOM 772 N N . GLU A 1 96 ? 12.648 -12.178 5.188 1.00 90.12 96 GLU A N 1
ATOM 773 C CA . GLU A 1 96 ? 13.374 -11.336 6.147 1.00 90.12 96 GLU A CA 1
ATOM 774 C C . GLU A 1 96 ? 12.433 -10.568 7.080 1.00 90.12 96 GLU A C 1
ATOM 776 O O . GLU A 1 96 ? 12.638 -10.582 8.294 1.00 90.12 96 GLU A O 1
ATOM 781 N N . VAL A 1 97 ? 11.358 -9.980 6.547 1.00 89.12 97 VAL A N 1
ATOM 782 C CA . VAL A 1 97 ? 10.324 -9.306 7.349 1.00 89.12 97 VAL A CA 1
ATOM 783 C C . VAL A 1 97 ? 9.641 -10.293 8.293 1.00 89.12 97 VAL A C 1
ATOM 785 O O . VAL A 1 97 ? 9.528 -10.023 9.486 1.00 89.12 97 VAL A O 1
ATOM 788 N N . ASN A 1 98 ? 9.249 -11.473 7.800 1.00 89.44 98 ASN A N 1
ATOM 789 C CA . ASN A 1 98 ? 8.651 -12.509 8.646 1.00 89.44 98 ASN A CA 1
ATOM 790 C C . ASN A 1 98 ? 9.612 -12.970 9.749 1.00 89.44 98 ASN A C 1
ATOM 792 O O . ASN A 1 98 ? 9.193 -13.161 10.888 1.00 89.44 98 ASN A O 1
ATOM 796 N N . LYS A 1 99 ? 10.903 -13.116 9.431 1.00 93.19 99 LYS A N 1
ATOM 797 C CA . LYS A 1 99 ? 11.937 -13.457 10.411 1.00 93.19 99 LYS A CA 1
ATOM 798 C C . LYS A 1 99 ? 12.044 -12.380 11.490 1.00 93.19 99 LYS A C 1
ATOM 800 O O . LYS A 1 99 ? 12.019 -12.722 12.667 1.00 93.19 99 LYS A O 1
ATOM 805 N N . LYS A 1 100 ? 12.107 -11.099 11.110 1.00 89.81 100 LYS A N 1
ATOM 806 C CA . LYS A 1 100 ? 12.125 -9.977 12.063 1.00 89.81 100 LYS A CA 1
ATOM 807 C C . LYS A 1 100 ? 10.880 -9.937 12.931 1.00 89.81 100 LYS A C 1
ATOM 809 O O . LYS A 1 100 ? 10.991 -9.755 14.141 1.00 89.81 100 LYS A O 1
ATOM 814 N N . PHE A 1 101 ? 9.722 -10.205 12.336 1.00 89.19 101 PHE A N 1
ATOM 815 C CA . PHE A 1 101 ? 8.478 -10.287 13.077 1.00 89.19 101 PHE A CA 1
ATOM 816 C C . PHE A 1 101 ? 8.521 -11.391 14.142 1.00 89.19 101 PHE A C 1
ATOM 818 O O . PHE A 1 101 ? 8.215 -11.150 15.309 1.00 89.19 101 PHE A O 1
ATOM 825 N N . SER A 1 102 ? 8.961 -12.595 13.764 1.00 91.44 102 SER A N 1
ATOM 826 C CA . SER A 1 102 ? 9.120 -13.715 14.696 1.00 91.44 102 SER A CA 1
ATOM 827 C C . SER A 1 102 ? 10.187 -13.463 15.764 1.00 91.44 102 SER A C 1
ATOM 829 O O . SER A 1 102 ? 9.993 -13.874 16.902 1.00 91.44 102 SER A O 1
ATOM 831 N N . GLU A 1 103 ? 11.289 -12.785 15.429 1.00 92.94 103 GLU A N 1
ATOM 832 C CA . GLU A 1 103 ? 12.326 -12.394 16.394 1.00 92.94 103 GLU A CA 1
ATOM 833 C C . GLU A 1 103 ? 11.760 -11.463 17.473 1.00 92.94 103 GLU A C 1
ATOM 835 O O . GLU A 1 103 ? 12.013 -11.699 18.650 1.00 92.94 103 GLU A O 1
ATOM 840 N N . ILE A 1 104 ? 10.982 -10.444 17.089 1.00 90.00 104 ILE A N 1
ATOM 841 C CA . ILE A 1 104 ? 10.360 -9.487 18.020 1.00 90.00 104 ILE A CA 1
ATOM 842 C C . ILE A 1 104 ? 9.312 -10.190 18.887 1.00 90.00 104 ILE A C 1
ATOM 844 O O . ILE A 1 104 ? 9.409 -10.172 20.111 1.00 90.00 104 ILE A O 1
ATOM 848 N N . MET A 1 105 ? 8.362 -10.898 18.270 1.00 87.88 105 MET A N 1
ATOM 849 C CA . MET A 1 105 ? 7.301 -11.600 19.006 1.00 87.88 105 MET A CA 1
ATOM 850 C C . MET A 1 105 ? 7.825 -12.759 19.869 1.00 87.88 105 MET A C 1
ATOM 852 O O . MET A 1 105 ? 7.159 -13.177 20.813 1.00 87.88 105 MET A O 1
ATOM 856 N N . GLY A 1 106 ? 9.006 -13.291 19.549 1.00 90.12 106 GLY A N 1
ATOM 857 C CA . GLY A 1 106 ? 9.680 -14.336 20.315 1.00 90.12 106 GLY A CA 1
ATOM 858 C C . GLY A 1 106 ? 10.489 -13.826 21.511 1.00 90.12 106 GLY A C 1
ATOM 859 O O . GLY A 1 106 ? 10.972 -14.648 22.291 1.00 90.12 106 GLY A O 1
ATOM 860 N N . ARG A 1 107 ? 10.655 -12.504 21.679 1.00 92.38 107 ARG A N 1
ATOM 861 C CA . ARG A 1 107 ? 11.347 -11.934 22.844 1.00 92.38 107 ARG A CA 1
ATOM 862 C C . ARG A 1 107 ? 10.570 -12.257 24.111 1.00 92.38 107 ARG A C 1
ATOM 864 O O . ARG A 1 107 ? 9.365 -12.024 24.182 1.00 92.38 107 ARG A O 1
ATOM 871 N N . LEU A 1 108 ? 11.288 -12.747 25.122 1.00 92.81 108 LEU A N 1
ATOM 872 C CA . LEU A 1 108 ? 10.696 -13.135 26.400 1.00 92.81 108 LEU A CA 1
ATOM 873 C C . LEU A 1 108 ? 9.907 -11.976 27.027 1.00 92.81 108 LEU A C 1
ATOM 875 O O . LEU A 1 108 ? 8.765 -12.172 27.411 1.00 92.81 108 LEU A O 1
ATOM 879 N N . GLU A 1 109 ? 10.465 -10.763 27.013 1.00 92.44 109 GLU A N 1
ATOM 880 C CA . GLU A 1 109 ? 9.816 -9.562 27.554 1.00 92.44 109 GLU A CA 1
ATOM 881 C C . GLU A 1 109 ? 8.461 -9.256 26.890 1.00 92.44 109 GLU A C 1
ATOM 883 O O . GLU A 1 109 ? 7.470 -9.029 27.583 1.00 92.44 109 GLU A O 1
ATOM 888 N N . ILE A 1 110 ? 8.388 -9.273 25.553 1.00 91.06 110 ILE A N 1
ATOM 889 C CA . ILE A 1 110 ? 7.136 -9.006 24.825 1.00 91.06 110 ILE A CA 1
ATOM 890 C C . ILE A 1 110 ? 6.126 -10.119 25.091 1.00 91.06 110 ILE A C 1
ATOM 892 O O . ILE A 1 110 ? 4.949 -9.843 25.324 1.00 91.06 110 ILE A O 1
ATOM 896 N N . LYS A 1 111 ? 6.584 -11.372 25.095 1.00 92.31 111 LYS A N 1
ATOM 897 C CA . LYS A 1 111 ? 5.735 -12.530 25.360 1.00 92.31 111 LYS A CA 1
ATOM 898 C C . LYS A 1 111 ? 5.132 -12.482 26.766 1.00 92.31 111 LYS A C 1
ATOM 900 O O . LYS A 1 111 ? 3.923 -12.635 26.900 1.00 92.31 111 LYS A O 1
ATOM 905 N N . GLU A 1 112 ? 5.940 -12.202 27.786 1.00 93.56 112 GLU A N 1
ATOM 906 C CA . GLU A 1 112 ? 5.487 -12.066 29.175 1.00 93.56 112 GLU A CA 1
ATOM 907 C C . GLU A 1 112 ? 4.491 -10.909 29.334 1.00 93.56 112 GLU A C 1
ATOM 909 O O . GLU A 1 112 ? 3.440 -11.086 29.951 1.00 93.56 112 GLU A O 1
ATOM 914 N N . LYS A 1 113 ? 4.765 -9.743 28.727 1.00 91.50 113 LYS A N 1
ATOM 915 C CA . LYS A 1 113 ? 3.830 -8.602 28.728 1.00 91.50 113 LYS A CA 1
ATOM 916 C C . LYS A 1 113 ? 2.498 -8.956 28.063 1.00 91.50 113 LYS A C 1
ATOM 918 O O . LYS A 1 113 ? 1.447 -8.561 28.562 1.00 91.50 113 LYS A O 1
ATOM 923 N N . LEU A 1 114 ? 2.530 -9.699 26.956 1.00 90.38 114 LEU A N 1
ATOM 924 C CA . LEU A 1 114 ? 1.337 -10.098 26.207 1.00 90.38 114 LEU A CA 1
ATOM 925 C C . LEU A 1 114 ? 0.517 -11.146 26.974 1.00 90.38 114 LEU A C 1
ATOM 927 O O . LEU A 1 114 ? -0.702 -11.017 27.052 1.00 90.38 114 LEU A O 1
ATOM 931 N N . GLU A 1 115 ? 1.167 -12.132 27.596 1.00 92.56 115 GLU A N 1
ATOM 932 C CA . GLU A 1 115 ? 0.514 -13.134 28.451 1.00 92.56 115 GLU A CA 1
ATOM 933 C C . GLU A 1 115 ? -0.113 -12.499 29.701 1.00 92.56 115 GLU A C 1
ATOM 935 O O . GLU A 1 115 ? -1.274 -12.774 30.013 1.00 92.56 115 GLU A O 1
ATOM 940 N N . ALA A 1 116 ? 0.608 -11.598 30.377 1.00 93.19 116 ALA A N 1
ATOM 941 C CA . ALA A 1 116 ? 0.089 -10.865 31.531 1.00 93.19 116 ALA A CA 1
ATOM 942 C C . ALA A 1 116 ? -1.136 -10.016 31.158 1.00 93.19 116 ALA A C 1
ATOM 944 O O . ALA A 1 116 ? -2.151 -10.037 31.854 1.00 93.19 116 ALA A O 1
ATOM 945 N N . LEU A 1 117 ? -1.068 -9.314 30.024 1.00 90.50 117 LEU A N 1
ATOM 946 C CA . LEU A 1 117 ? -2.171 -8.498 29.532 1.00 90.50 117 LEU A CA 1
ATOM 947 C C . LEU A 1 117 ? -3.372 -9.345 29.095 1.00 90.50 117 LEU A C 1
ATOM 949 O O . LEU A 1 117 ? -4.513 -8.975 29.361 1.00 90.50 117 LEU A O 1
ATOM 953 N N . ALA A 1 118 ? -3.135 -10.499 28.467 1.00 88.38 118 ALA A N 1
ATOM 954 C CA . ALA A 1 118 ? -4.191 -11.437 28.100 1.00 88.38 118 ALA A CA 1
ATOM 955 C C . ALA A 1 118 ? -4.923 -11.977 29.338 1.00 88.38 118 ALA A C 1
ATOM 957 O O . ALA A 1 118 ? -6.152 -12.055 29.334 1.00 88.38 118 ALA A O 1
ATOM 958 N N . ALA A 1 119 ? -4.190 -12.297 30.409 1.00 91.19 119 ALA A N 1
ATOM 959 C CA . ALA A 1 119 ? -4.780 -12.706 31.680 1.00 91.19 119 ALA A CA 1
ATOM 960 C C . ALA A 1 119 ? -5.597 -11.573 32.326 1.00 91.19 119 ALA A C 1
ATOM 962 O O . ALA A 1 119 ? -6.704 -11.815 32.803 1.00 91.19 119 ALA A O 1
ATOM 963 N N . GLU A 1 120 ? -5.098 -10.334 32.290 1.00 88.12 120 GLU A N 1
ATOM 964 C CA . GLU A 1 120 ? -5.806 -9.161 32.817 1.00 88.12 120 GLU A CA 1
ATOM 965 C C . GLU A 1 120 ? -7.119 -8.909 32.053 1.00 88.12 120 GLU A C 1
ATOM 967 O O . GLU A 1 120 ? -8.180 -8.772 32.667 1.00 88.12 120 GLU A O 1
ATOM 972 N N . VAL A 1 121 ? -7.088 -8.980 30.718 1.00 87.00 121 VAL A N 1
ATOM 973 C CA . VAL A 1 121 ? -8.284 -8.881 29.865 1.00 87.00 121 VAL A CA 1
ATOM 974 C C . VAL A 1 121 ? -9.280 -10.002 30.169 1.00 87.00 121 VAL A C 1
ATOM 976 O O . VAL A 1 121 ? -10.462 -9.722 30.351 1.00 87.00 121 VAL A O 1
ATOM 979 N N . GLN A 1 122 ? -8.839 -11.257 30.298 1.00 87.62 122 GLN A N 1
ATOM 980 C CA . GLN A 1 122 ? -9.736 -12.365 30.657 1.00 87.62 122 GLN A CA 1
ATOM 981 C C . GLN A 1 122 ? -10.349 -12.191 32.051 1.00 87.62 122 GLN A C 1
ATOM 983 O O . GLN A 1 122 ? -11.541 -12.432 32.238 1.00 87.62 122 GLN A O 1
ATOM 988 N N . SER A 1 123 ? -9.553 -11.737 33.021 1.00 86.94 123 SER A N 1
ATOM 989 C CA . SER A 1 123 ? -10.006 -11.520 34.398 1.00 86.94 123 SER A CA 1
ATOM 990 C C . SER A 1 123 ? -11.036 -10.396 34.522 1.00 86.94 123 SER A C 1
ATOM 992 O O . SER A 1 123 ? -11.861 -10.422 35.431 1.00 86.94 123 SER A O 1
ATOM 994 N N . SER A 1 124 ? -11.034 -9.447 33.581 1.00 82.44 124 SER A N 1
ATOM 995 C CA . SER A 1 124 ? -11.992 -8.339 33.558 1.00 82.44 124 SER A CA 1
ATOM 996 C C . SER A 1 124 ? -13.426 -8.770 33.219 1.00 82.44 124 SER A C 1
ATOM 998 O O . SER A 1 124 ? -14.352 -7.984 33.397 1.00 82.44 124 SER A O 1
ATOM 1000 N N . GLY A 1 125 ? -13.633 -9.998 32.716 1.00 78.75 125 GLY A N 1
ATOM 1001 C CA . GLY A 1 125 ? -14.951 -10.490 32.289 1.00 78.75 125 GLY A CA 1
ATOM 1002 C C . GLY A 1 125 ? -15.549 -9.722 31.102 1.00 78.75 125 GLY A C 1
ATOM 1003 O O . GLY A 1 125 ? -16.728 -9.877 30.787 1.00 78.75 125 GLY A O 1
ATOM 1004 N N . SER A 1 126 ? -14.741 -8.880 30.460 1.00 75.19 126 SER A N 1
ATOM 1005 C CA . SER A 1 126 ? -15.165 -7.927 29.449 1.00 75.19 126 SER A CA 1
ATOM 1006 C C . SER A 1 126 ? -15.226 -8.572 28.063 1.00 75.19 126 SER A C 1
ATOM 1008 O O . SER A 1 126 ? -14.309 -9.286 27.654 1.00 75.19 126 SER A O 1
ATOM 1010 N N . SER A 1 127 ? -16.319 -8.343 27.330 1.00 73.62 127 SER A N 1
ATOM 1011 C CA . SER A 1 127 ? -16.549 -8.964 26.013 1.00 73.62 127 SER A CA 1
ATOM 1012 C C . SER A 1 127 ? -15.999 -8.146 24.842 1.00 73.62 127 SER A C 1
ATOM 1014 O O . SER A 1 127 ? -15.869 -8.659 23.730 1.00 73.62 127 SER A O 1
ATOM 1016 N N . SER A 1 128 ? -15.671 -6.874 25.084 1.00 75.69 128 SER A N 1
ATOM 1017 C CA . SER A 1 128 ? -15.211 -5.942 24.062 1.00 75.69 128 SER A CA 1
ATOM 1018 C C . SER A 1 128 ? -14.168 -4.975 24.619 1.00 75.69 128 SER A C 1
ATOM 1020 O O . SER A 1 128 ? -14.127 -4.695 25.813 1.00 75.69 128 SER A O 1
ATOM 1022 N N . PHE A 1 129 ? -13.339 -4.407 23.740 1.00 72.81 129 PHE A N 1
ATOM 1023 C CA . PHE A 1 129 ? -12.341 -3.406 24.132 1.00 72.81 129 PHE A CA 1
ATOM 1024 C C . PHE A 1 129 ? -12.966 -2.162 24.787 1.00 72.81 129 PHE A C 1
ATOM 1026 O O . PHE A 1 129 ? -12.334 -1.521 25.620 1.00 72.81 129 PHE A O 1
ATOM 1033 N N . ILE A 1 130 ? -14.204 -1.808 24.425 1.00 75.50 130 ILE A N 1
ATOM 1034 C CA . ILE A 1 130 ? -14.900 -0.620 24.945 1.00 75.50 130 ILE A CA 1
ATOM 1035 C C . ILE A 1 130 ? -15.213 -0.785 26.432 1.00 75.50 130 ILE A C 1
ATOM 1037 O O . ILE A 1 130 ? -15.090 0.181 27.189 1.00 75.50 130 ILE A O 1
ATOM 1041 N N . ASP A 1 131 ? -15.547 -2.010 26.820 1.00 78.56 131 ASP A N 1
ATOM 1042 C CA . ASP A 1 131 ? -15.989 -2.396 28.156 1.00 78.56 131 ASP A CA 1
ATOM 1043 C C . ASP A 1 131 ? -14.804 -2.682 29.101 1.00 78.56 131 ASP A C 1
ATOM 1045 O O . ASP A 1 131 ? -15.002 -3.066 30.254 1.00 78.56 131 ASP A O 1
ATOM 1049 N N . LEU A 1 132 ? -13.560 -2.558 28.618 1.00 82.12 132 LEU A N 1
ATOM 1050 C CA . LEU A 1 132 ? -12.363 -2.695 29.447 1.00 82.12 132 LEU A CA 1
ATOM 1051 C C . LEU A 1 132 ? -12.180 -1.474 30.348 1.00 82.12 132 LEU A C 1
ATOM 1053 O O . LEU A 1 132 ? -12.492 -0.342 29.965 1.00 82.12 132 LEU A O 1
ATOM 1057 N N . ASP A 1 133 ? -11.603 -1.704 31.523 1.00 87.75 133 ASP A N 1
ATOM 1058 C CA . ASP A 1 133 ? -11.109 -0.628 32.377 1.00 87.75 133 ASP A CA 1
ATOM 1059 C C . ASP A 1 133 ? -10.062 0.227 31.638 1.00 87.75 133 ASP A C 1
ATOM 1061 O O . ASP A 1 133 ? -9.296 -0.268 30.804 1.00 87.75 133 ASP A O 1
ATOM 1065 N N . GLU A 1 134 ? -10.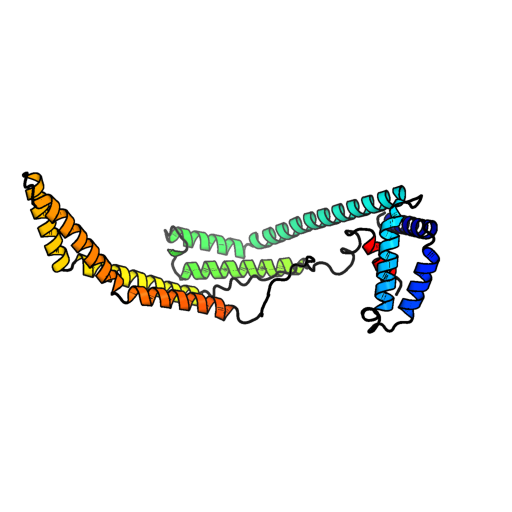033 1.521 31.952 1.00 83.56 134 GLU A N 1
ATOM 1066 C CA . GLU A 1 134 ? -9.153 2.485 31.288 1.00 83.56 134 GLU A CA 1
ATOM 1067 C C . GLU A 1 134 ? -7.671 2.146 31.500 1.00 83.56 134 GLU A C 1
ATOM 1069 O O . GLU A 1 134 ? -6.871 2.248 30.572 1.00 83.56 134 GLU A O 1
ATOM 1074 N N . GLY A 1 135 ? -7.307 1.615 32.673 1.00 85.69 135 GLY A N 1
ATOM 1075 C CA . GLY A 1 135 ? -5.946 1.162 32.950 1.00 85.69 135 GLY A CA 1
ATOM 1076 C C . GLY A 1 135 ? -5.516 -0.018 32.072 1.00 85.69 135 GLY A C 1
ATOM 1077 O O . GLY A 1 135 ? -4.362 -0.081 31.642 1.00 85.69 135 GLY A O 1
ATOM 1078 N N . VAL A 1 136 ? -6.432 -0.938 31.753 1.00 86.25 136 VAL A N 1
ATOM 1079 C CA . VAL A 1 136 ? -6.161 -2.065 30.839 1.00 86.25 136 VAL A CA 1
ATOM 1080 C C . VAL A 1 136 ? -6.035 -1.573 29.396 1.00 86.25 136 VAL A C 1
ATOM 1082 O O . VAL A 1 136 ? -5.130 -2.000 28.677 1.00 86.25 136 VAL A O 1
ATOM 1085 N N . LYS A 1 137 ? -6.890 -0.632 28.975 1.00 83.12 137 LYS A N 1
ATOM 1086 C CA . LYS A 1 137 ? -6.810 0.002 27.647 1.00 83.12 137 LYS A CA 1
ATOM 1087 C C . LYS A 1 137 ? -5.476 0.713 27.435 1.00 83.12 137 LYS A C 1
ATOM 1089 O O . LYS A 1 137 ? -4.836 0.498 26.404 1.00 83.12 137 LYS A O 1
ATOM 1094 N N . ASP A 1 138 ? -5.023 1.483 28.419 1.00 85.62 138 ASP A N 1
ATOM 1095 C CA . ASP A 1 138 ? -3.734 2.176 28.370 1.00 85.62 138 ASP A CA 1
ATOM 1096 C C . ASP A 1 138 ? -2.563 1.197 28.234 1.00 85.62 138 ASP A C 1
ATOM 1098 O O . ASP A 1 138 ? -1.653 1.413 27.428 1.00 85.62 138 ASP A O 1
ATOM 1102 N N . LYS A 1 139 ? -2.594 0.074 28.963 1.00 83.94 139 LYS A N 1
ATOM 1103 C CA . LYS A 1 139 ? -1.582 -0.987 28.837 1.00 83.94 139 LYS A CA 1
ATOM 1104 C C . LYS A 1 139 ? -1.579 -1.620 27.443 1.00 83.94 139 LYS A C 1
ATOM 1106 O O . LYS A 1 139 ? -0.499 -1.831 26.889 1.00 83.94 139 LYS A O 1
ATOM 1111 N N . ILE A 1 140 ? -2.755 -1.874 26.858 1.00 82.94 140 ILE A N 1
ATOM 1112 C CA . ILE A 1 140 ? -2.889 -2.381 25.480 1.00 82.94 140 ILE A CA 1
ATOM 1113 C C . ILE A 1 140 ? -2.269 -1.403 24.482 1.00 82.94 140 ILE A C 1
ATOM 1115 O O . ILE A 1 140 ? -1.448 -1.807 23.657 1.00 82.94 140 ILE A O 1
ATOM 1119 N N . LEU A 1 141 ? -2.621 -0.119 24.568 1.00 85.25 141 LEU A N 1
ATOM 1120 C CA . LEU A 1 141 ? -2.090 0.906 23.668 1.00 85.25 141 LEU A CA 1
ATOM 1121 C C . LEU A 1 141 ? -0.576 1.068 23.822 1.00 85.25 141 LEU A C 1
ATOM 1123 O O . LEU A 1 141 ? 0.138 1.183 22.826 1.00 85.25 141 LEU A O 1
ATOM 1127 N N . LYS A 1 142 ? -0.069 1.019 25.056 1.00 87.62 142 LYS A N 1
ATOM 1128 C CA . LYS A 1 142 ? 1.365 1.105 25.331 1.00 87.62 142 LYS A CA 1
ATOM 1129 C C . LYS A 1 142 ? 2.135 -0.068 24.724 1.00 87.62 142 LYS A C 1
ATOM 1131 O O . LYS A 1 142 ? 3.119 0.168 24.028 1.00 87.62 142 LYS A O 1
ATOM 1136 N N . LEU A 1 143 ? 1.679 -1.304 24.941 1.00 84.88 143 LEU A N 1
ATOM 1137 C CA . LEU A 1 143 ? 2.329 -2.494 24.382 1.00 84.88 143 LEU A CA 1
ATOM 1138 C C . LEU A 1 143 ? 2.253 -2.510 22.848 1.00 84.88 143 LEU A C 1
ATOM 1140 O O . LEU A 1 143 ? 3.235 -2.847 22.191 1.00 84.88 143 LEU A O 1
ATOM 1144 N N . LYS A 1 144 ? 1.121 -2.084 22.267 1.00 84.06 144 LYS A N 1
ATOM 1145 C CA . LYS A 1 144 ? 0.986 -1.904 20.814 1.00 84.06 144 LYS A CA 1
ATOM 1146 C C . LYS A 1 144 ? 2.058 -0.955 20.277 1.00 84.06 144 LYS A C 1
ATOM 1148 O O . LYS A 1 144 ? 2.742 -1.306 19.323 1.00 84.06 144 LYS A O 1
ATOM 1153 N N . ASN A 1 145 ? 2.200 0.223 20.885 1.00 82.25 145 ASN A N 1
ATOM 1154 C CA . ASN A 1 145 ? 3.162 1.230 20.438 1.00 82.25 145 ASN A CA 1
ATOM 1155 C C . ASN A 1 145 ? 4.613 0.747 20.591 1.00 82.25 145 ASN A C 1
ATOM 1157 O O . ASN A 1 145 ? 5.442 1.040 19.737 1.00 82.25 145 ASN A O 1
ATOM 1161 N N . GLU A 1 146 ? 4.917 -0.009 21.649 1.00 86.25 146 GLU A N 1
ATOM 1162 C CA . GLU A 1 146 ? 6.234 -0.626 21.851 1.00 86.25 146 GLU A CA 1
ATOM 1163 C C . GLU A 1 146 ? 6.576 -1.597 20.708 1.00 86.25 146 GLU A C 1
ATOM 1165 O O . GLU A 1 146 ? 7.616 -1.453 20.066 1.00 86.25 146 GLU A O 1
ATOM 1170 N N . ILE A 1 147 ? 5.661 -2.519 20.380 1.00 84.50 147 ILE A N 1
ATOM 1171 C CA . ILE A 1 147 ? 5.828 -3.470 19.267 1.00 84.50 147 ILE A CA 1
ATOM 1172 C C . ILE A 1 147 ? 5.935 -2.734 17.924 1.00 84.50 147 ILE A C 1
ATOM 1174 O O . ILE A 1 147 ? 6.747 -3.100 17.077 1.00 84.50 147 ILE A O 1
ATOM 1178 N N . GLU A 1 148 ? 5.122 -1.698 17.719 1.00 83.44 148 GLU A N 1
ATOM 1179 C CA . GLU A 1 148 ? 5.115 -0.899 16.493 1.00 83.44 148 GLU A CA 1
ATOM 1180 C C . GLU A 1 148 ? 6.460 -0.195 16.270 1.00 83.44 148 GLU A C 1
ATOM 1182 O O . GLU A 1 148 ? 7.021 -0.293 15.180 1.00 83.44 148 GLU A O 1
ATOM 1187 N N . LEU A 1 149 ? 7.026 0.429 17.308 1.00 84.38 149 LEU A N 1
ATOM 1188 C CA . LEU A 1 149 ? 8.352 1.050 17.244 1.00 84.38 149 LEU A CA 1
ATOM 1189 C C . LEU A 1 149 ? 9.453 0.025 16.954 1.00 84.38 149 LEU A C 1
ATOM 1191 O O . LEU A 1 149 ? 10.308 0.276 16.105 1.00 84.38 149 LEU A O 1
ATOM 1195 N N . GLU A 1 150 ? 9.416 -1.143 17.602 1.00 85.25 150 GLU A N 1
ATOM 1196 C CA . GLU A 1 150 ? 10.387 -2.205 17.324 1.00 85.25 150 GLU A CA 1
ATOM 1197 C C . GLU A 1 150 ? 10.300 -2.713 15.879 1.00 85.25 150 GLU A C 1
ATOM 1199 O O . GLU A 1 150 ? 11.332 -2.950 15.245 1.00 85.25 150 GLU A O 1
ATOM 1204 N N . MET A 1 151 ? 9.087 -2.847 15.336 1.00 84.69 151 MET A N 1
ATOM 1205 C CA . MET A 1 151 ? 8.886 -3.233 13.938 1.00 84.69 151 MET A CA 1
ATOM 1206 C C . MET A 1 151 ? 9.382 -2.159 12.979 1.00 84.69 151 MET A C 1
ATOM 1208 O O . MET A 1 151 ? 10.047 -2.503 12.008 1.00 84.69 151 MET A O 1
ATOM 1212 N N . ILE A 1 152 ? 9.108 -0.878 13.248 1.00 83.00 152 ILE A N 1
ATOM 1213 C CA . ILE A 1 152 ? 9.609 0.232 12.428 1.00 83.00 152 ILE A CA 1
ATOM 1214 C C . ILE A 1 152 ? 11.136 0.176 12.369 1.00 83.00 152 ILE A C 1
ATOM 1216 O O . ILE A 1 152 ? 11.694 0.070 11.280 1.00 83.00 152 ILE A O 1
ATOM 1220 N N . SER A 1 153 ? 11.812 0.122 13.520 1.00 87.38 153 SER A N 1
ATOM 1221 C CA . SER A 1 153 ? 13.276 0.034 13.561 1.00 87.38 153 SER A CA 1
ATOM 1222 C C . SER A 1 153 ? 13.814 -1.226 12.870 1.00 87.38 153 SER A C 1
ATOM 1224 O O . SER A 1 153 ? 14.858 -1.187 12.215 1.00 87.38 153 SER A O 1
ATOM 1226 N N . ALA A 1 154 ? 13.111 -2.358 12.972 1.00 86.44 154 ALA A N 1
ATOM 1227 C CA . ALA A 1 154 ? 13.490 -3.581 12.271 1.00 86.44 154 ALA A CA 1
ATOM 1228 C C . ALA A 1 154 ? 13.338 -3.458 10.746 1.00 86.44 154 ALA A C 1
ATOM 1230 O O . ALA A 1 154 ? 14.211 -3.928 10.017 1.00 86.44 154 ALA A O 1
ATOM 1231 N N . LEU A 1 155 ? 12.279 -2.814 10.257 1.00 85.06 15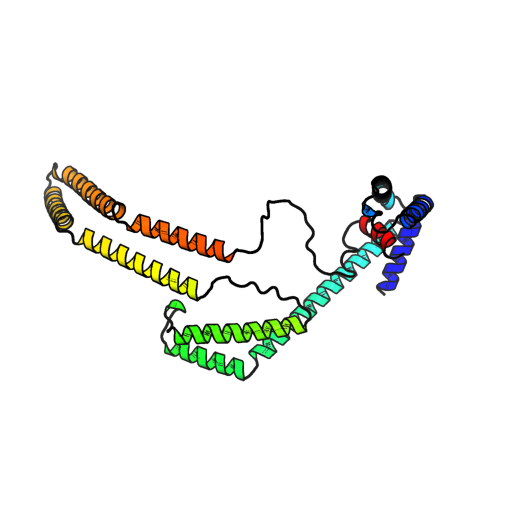5 LEU A N 1
ATOM 1232 C CA . LEU A 1 155 ? 12.058 -2.569 8.830 1.00 85.06 155 LEU A CA 1
ATOM 1233 C C . LEU A 1 155 ? 13.056 -1.548 8.267 1.00 85.06 155 LEU A C 1
ATOM 1235 O O . LEU A 1 155 ? 13.638 -1.787 7.209 1.00 85.06 155 LEU A O 1
ATOM 1239 N N . GLU A 1 156 ? 13.344 -0.479 9.007 1.00 87.25 156 GLU A N 1
ATOM 1240 C CA . GLU A 1 156 ? 14.384 0.496 8.657 1.00 87.25 156 GLU A CA 1
ATOM 1241 C C . GLU A 1 156 ? 15.764 -0.170 8.556 1.00 87.25 156 GLU A C 1
ATOM 1243 O O . GLU A 1 156 ? 16.531 0.124 7.639 1.00 87.25 156 GLU A O 1
ATOM 1248 N N . SER A 1 157 ? 16.066 -1.147 9.426 1.00 86.75 157 SER A N 1
ATOM 1249 C CA . SER A 1 157 ? 17.308 -1.934 9.342 1.00 86.75 157 SER A CA 1
ATOM 1250 C C . SER A 1 157 ? 17.413 -2.787 8.068 1.00 86.75 157 SER A C 1
ATOM 1252 O O . SER A 1 157 ? 18.517 -3.107 7.630 1.00 86.75 157 SER A O 1
ATOM 1254 N N . LEU A 1 158 ? 16.277 -3.109 7.438 1.00 84.06 158 LEU A N 1
ATOM 1255 C CA . LEU A 1 158 ? 16.199 -3.759 6.125 1.00 84.06 158 LEU A CA 1
ATOM 1256 C C . LEU A 1 158 ? 16.221 -2.743 4.967 1.00 84.06 158 LEU A C 1
ATOM 1258 O O . LEU A 1 158 ? 15.996 -3.113 3.816 1.00 84.06 158 LEU A O 1
ATOM 1262 N N . SER A 1 159 ? 16.510 -1.466 5.254 1.00 82.06 159 SER A N 1
ATOM 1263 C CA . SER A 1 159 ? 16.447 -0.349 4.300 1.00 82.06 159 SER A CA 1
ATOM 1264 C C . SER A 1 159 ? 15.063 -0.175 3.664 1.00 82.06 159 SER A C 1
ATOM 1266 O O . SER A 1 159 ? 14.954 0.278 2.523 1.00 82.06 159 SER A O 1
ATOM 1268 N N . LEU A 1 160 ? 14.004 -0.561 4.384 1.00 79.31 160 LEU A N 1
ATOM 1269 C CA . LEU A 1 160 ? 12.628 -0.305 3.981 1.00 79.31 160 LEU A CA 1
ATOM 1270 C C . LEU A 1 160 ? 12.187 1.030 4.567 1.00 79.31 160 LEU A C 1
ATOM 1272 O O . LEU A 1 160 ? 12.259 1.243 5.774 1.00 79.31 160 LEU A O 1
ATOM 1276 N N . GLU A 1 161 ? 11.729 1.926 3.700 1.00 75.06 161 GLU A N 1
ATOM 1277 C CA . GLU A 1 161 ? 11.102 3.172 4.122 1.00 75.06 161 GLU A CA 1
ATOM 1278 C C . GLU A 1 161 ? 9.721 2.849 4.693 1.00 75.06 161 GLU A C 1
ATOM 1280 O O . GLU A 1 161 ? 8.870 2.272 4.010 1.00 75.06 161 GLU A O 1
ATOM 1285 N N . VAL A 1 162 ? 9.516 3.177 5.966 1.00 67.50 162 VAL A N 1
ATOM 1286 C CA . VAL A 1 162 ? 8.234 2.977 6.633 1.00 67.50 162 VAL A CA 1
ATOM 1287 C C . VAL A 1 162 ? 7.492 4.302 6.634 1.00 67.50 162 VAL A C 1
ATOM 1289 O O . VAL A 1 162 ? 7.829 5.220 7.380 1.00 67.50 162 VAL A O 1
ATOM 1292 N N . GLU A 1 163 ? 6.460 4.406 5.802 1.00 65.75 163 GLU A N 1
ATOM 1293 C CA . GLU A 1 163 ? 5.512 5.506 5.917 1.00 65.75 163 GLU A CA 1
ATOM 1294 C C . GLU A 1 163 ? 4.672 5.270 7.173 1.00 65.75 163 GLU A C 1
ATOM 1296 O O . GLU A 1 163 ? 3.792 4.405 7.217 1.00 65.75 163 GLU A O 1
ATOM 1301 N N . VAL A 1 164 ? 4.979 6.016 8.235 1.00 55.06 164 VAL A N 1
ATOM 1302 C CA . VAL A 1 164 ? 4.164 6.015 9.447 1.00 55.06 164 VAL A CA 1
ATOM 1303 C C . VAL A 1 164 ? 2.839 6.676 9.091 1.00 55.06 164 VAL A C 1
ATOM 1305 O O . VAL A 1 164 ? 2.704 7.902 9.135 1.00 55.06 164 VAL A O 1
ATOM 1308 N N . VAL A 1 165 ? 1.847 5.857 8.743 1.00 46.53 165 VAL A N 1
ATOM 1309 C CA . VAL A 1 165 ? 0.452 6.285 8.675 1.00 46.53 165 VAL A CA 1
ATOM 1310 C C . VAL A 1 165 ? 0.047 6.616 10.103 1.00 46.53 165 VAL A C 1
ATOM 1312 O O . VAL A 1 165 ? -0.443 5.765 10.843 1.00 46.53 165 VAL A O 1
ATOM 1315 N N . LYS A 1 166 ? 0.296 7.862 10.522 1.00 45.97 166 LYS A N 1
ATOM 1316 C CA . LYS A 1 166 ? -0.286 8.406 11.743 1.00 45.97 166 LYS A CA 1
ATOM 1317 C C . LYS A 1 166 ? -1.787 8.230 11.596 1.00 45.97 166 LYS A C 1
ATOM 1319 O O . LYS A 1 166 ? -2.439 8.948 10.841 1.00 45.97 166 LYS A O 1
ATOM 1324 N N . SER A 1 167 ? -2.352 7.260 12.307 1.00 43.31 167 SER A N 1
ATOM 1325 C CA . SER A 1 167 ? -3.776 7.277 12.573 1.00 43.31 167 SER A CA 1
ATOM 1326 C C . SER A 1 167 ? -4.015 8.571 13.344 1.00 43.31 167 SER A C 1
ATOM 1328 O O . SER A 1 167 ? -3.714 8.645 14.533 1.00 43.31 167 SER A O 1
ATOM 1330 N N . ASN A 1 168 ? -4.500 9.609 12.663 1.00 41.06 168 ASN A N 1
ATOM 1331 C CA . ASN A 1 168 ? -4.805 10.929 13.225 1.00 41.06 168 ASN A CA 1
ATOM 1332 C C . ASN A 1 168 ? -5.967 10.891 14.242 1.00 41.06 168 ASN A C 1
ATOM 1334 O O . ASN A 1 168 ? -6.650 11.886 14.464 1.00 41.06 168 ASN A O 1
ATOM 1338 N N . ALA A 1 169 ? -6.211 9.754 14.889 1.00 43.94 169 ALA A N 1
ATOM 1339 C CA . ALA A 1 169 ? -7.034 9.676 16.074 1.00 43.94 169 ALA A CA 1
ATOM 1340 C C . ALA A 1 169 ? -6.153 10.053 17.267 1.00 43.94 169 ALA A C 1
ATOM 1342 O O . ALA A 1 169 ? -5.534 9.201 17.898 1.00 43.94 169 ALA A O 1
ATOM 1343 N N . ASN A 1 170 ? -6.081 11.350 17.562 1.00 49.00 170 ASN A N 1
ATOM 1344 C CA . ASN A 1 170 ? -5.617 11.814 18.863 1.00 49.00 170 ASN A CA 1
ATOM 1345 C C . ASN A 1 170 ? -6.531 11.143 19.915 1.00 49.00 170 ASN A C 1
ATOM 1347 O O . ASN A 1 170 ? -7.730 11.444 19.921 1.00 49.00 170 ASN A O 1
ATOM 1351 N N . PRO A 1 171 ? -6.038 10.227 20.770 1.00 51.81 171 PRO A N 1
ATOM 1352 C CA . PRO A 1 171 ? -6.892 9.467 21.693 1.00 51.81 171 PRO A CA 1
ATOM 1353 C C . PRO A 1 171 ? -7.664 10.392 22.648 1.00 51.81 171 PRO A C 1
ATOM 1355 O O . PRO A 1 171 ? -8.808 10.115 23.000 1.00 51.81 171 PRO A O 1
ATOM 1358 N N . THR A 1 172 ? -7.097 11.562 22.949 1.00 54.25 172 THR A N 1
ATOM 1359 C CA . THR A 1 172 ? -7.735 12.647 23.705 1.00 54.25 172 THR A CA 1
ATOM 1360 C C . THR A 1 172 ? -8.935 13.270 22.984 1.00 54.25 172 THR A C 1
ATOM 1362 O O . THR A 1 172 ? -9.929 13.592 23.622 1.00 54.25 172 THR A O 1
ATOM 1365 N N . LEU A 1 173 ? -8.887 13.437 21.656 1.00 57.06 173 LEU A N 1
ATOM 1366 C CA . LEU A 1 173 ? -10.035 13.952 20.893 1.00 57.06 173 LEU A CA 1
ATOM 1367 C C . LEU A 1 173 ? -11.145 12.903 20.815 1.00 57.06 173 LEU A C 1
ATOM 1369 O O . LEU A 1 173 ? -12.321 13.240 20.926 1.00 57.06 173 LEU A O 1
ATOM 1373 N N . LEU A 1 174 ? -10.772 11.629 20.674 1.00 57.91 174 LEU A N 1
ATOM 1374 C CA . LEU A 1 174 ? -11.723 10.523 20.620 1.00 57.91 174 LEU A CA 1
ATOM 1375 C C . LEU A 1 174 ? -12.460 10.358 21.959 1.00 57.91 174 LEU A C 1
ATOM 1377 O O . LEU A 1 174 ? -13.674 10.167 21.947 1.00 57.91 174 LEU A O 1
ATOM 1381 N N . SER A 1 175 ? -11.777 10.521 23.100 1.00 61.94 175 SER A N 1
ATOM 1382 C CA . SER A 1 175 ? -12.431 10.501 24.418 1.00 61.94 175 SER A CA 1
ATOM 1383 C C . SER A 1 175 ? -13.340 11.715 24.644 1.00 61.94 175 SER A C 1
ATOM 1385 O O . SER A 1 175 ? -14.458 11.558 25.134 1.00 61.94 175 SER A O 1
ATOM 1387 N N . VAL A 1 176 ? -12.926 12.913 24.215 1.00 69.62 176 VAL A N 1
ATOM 1388 C CA . VAL A 1 176 ? -13.745 14.134 24.318 1.00 69.62 176 VAL A CA 1
ATOM 1389 C C . VAL A 1 176 ? -15.014 14.032 23.470 1.00 69.62 176 VAL A C 1
ATOM 1391 O O . VAL A 1 176 ? -16.102 14.326 23.968 1.00 69.62 176 VAL A O 1
ATOM 1394 N N . PHE A 1 177 ? -14.915 13.572 22.218 1.00 75.19 177 PHE A N 1
ATOM 1395 C CA . PHE A 1 177 ? -16.094 13.380 21.372 1.00 75.19 177 PHE A CA 1
ATOM 1396 C C . PHE A 1 177 ? -16.985 12.248 21.869 1.00 75.19 177 PHE A C 1
ATOM 1398 O O . PHE A 1 177 ? -18.204 12.399 21.843 1.00 75.19 177 PHE A O 1
ATOM 1405 N N . LYS A 1 178 ? -16.407 11.157 22.382 1.00 79.19 178 LYS A N 1
ATOM 1406 C CA . LYS A 1 178 ? -17.174 10.072 22.999 1.00 79.19 178 LYS A CA 1
ATOM 1407 C C . LYS A 1 178 ? -18.014 10.582 24.174 1.00 79.19 178 LYS A C 1
ATOM 1409 O O . LYS A 1 178 ? -19.221 10.381 24.172 1.00 79.19 178 LYS A O 1
ATOM 1414 N N . ASN A 1 179 ? -17.420 11.350 25.089 1.00 76.06 179 ASN A N 1
ATOM 1415 C CA . ASN A 1 179 ? -18.147 11.939 26.218 1.00 76.06 179 ASN A CA 1
ATOM 1416 C C . ASN A 1 179 ? -19.285 12.873 25.764 1.00 76.06 179 ASN A C 1
ATOM 1418 O O . ASN A 1 179 ? -20.363 12.870 26.357 1.00 76.06 179 ASN A O 1
ATOM 1422 N N . LYS A 1 180 ? -19.078 13.662 24.697 1.00 79.44 180 LYS A N 1
ATOM 1423 C CA . LYS A 1 180 ? -20.129 14.527 24.129 1.00 79.44 180 LYS A CA 1
ATOM 1424 C C . LYS A 1 180 ? -21.261 13.724 23.472 1.00 79.44 180 LYS A C 1
ATOM 1426 O O . LYS A 1 180 ? -22.422 14.104 23.613 1.00 79.44 180 LYS A O 1
ATOM 1431 N N . VAL A 1 181 ? -20.942 12.626 22.781 1.00 82.25 181 VAL A N 1
ATOM 1432 C CA . VAL A 1 181 ? -21.932 11.704 22.192 1.00 82.25 181 VAL A CA 1
ATOM 1433 C C . VAL A 1 181 ? -22.752 11.020 23.285 1.00 82.25 181 VAL A C 1
ATOM 1435 O O . VAL A 1 181 ? -23.978 10.999 23.192 1.00 82.25 181 VAL A O 1
ATOM 1438 N N . ASP A 1 182 ? -22.095 10.515 24.328 1.00 82.00 182 ASP A N 1
ATOM 1439 C CA . ASP A 1 182 ? -22.756 9.826 25.438 1.00 82.00 182 ASP A CA 1
ATOM 1440 C C . ASP A 1 182 ? -23.696 10.780 26.195 1.00 82.00 182 ASP A C 1
ATOM 1442 O O . ASP A 1 182 ? -24.846 10.428 26.464 1.00 82.00 182 ASP A O 1
ATOM 1446 N N . ASN A 1 183 ? -23.268 12.026 26.434 1.00 84.94 183 ASN A N 1
ATOM 1447 C CA . ASN A 1 183 ? -24.111 13.054 27.051 1.00 84.94 183 ASN A CA 1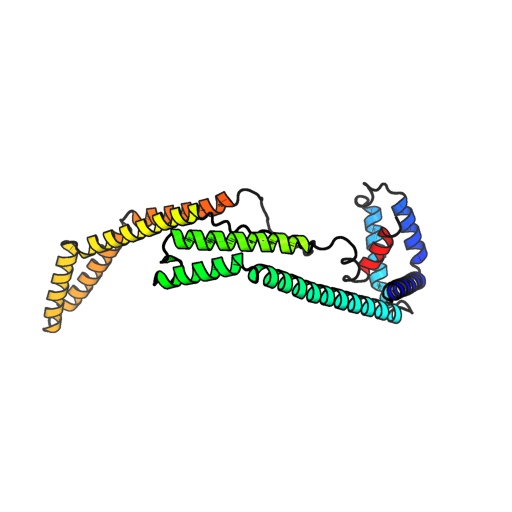
ATOM 1448 C C . ASN A 1 183 ? -25.326 13.419 26.175 1.00 84.94 183 ASN A C 1
ATOM 1450 O O . ASN A 1 183 ? -26.446 13.517 26.672 1.00 84.94 183 ASN A O 1
ATOM 1454 N N . LEU A 1 184 ? -25.144 13.564 24.854 1.00 85.88 184 LEU A N 1
ATOM 1455 C CA . LEU A 1 184 ? -26.260 13.807 23.932 1.00 85.88 184 LEU A CA 1
ATOM 1456 C C . LEU A 1 184 ? -27.253 12.634 23.930 1.00 85.88 184 LEU A C 1
ATOM 1458 O O . LEU A 1 184 ? -28.461 12.850 23.893 1.00 85.88 184 LEU A O 1
ATOM 1462 N N . ASN A 1 185 ? -26.758 11.397 23.998 1.00 83.31 185 ASN A N 1
ATOM 1463 C CA . ASN A 1 185 ? -27.595 10.203 24.081 1.00 83.31 185 ASN A CA 1
ATOM 1464 C C . ASN A 1 185 ? -28.396 10.154 25.394 1.00 83.31 185 ASN A C 1
ATOM 1466 O O . ASN A 1 185 ? -29.578 9.811 25.391 1.00 83.31 185 ASN A O 1
ATOM 1470 N N . GLU A 1 186 ? -27.787 10.551 26.511 1.00 87.50 186 GLU A N 1
ATOM 1471 C CA . GLU A 1 186 ? -28.481 10.682 27.793 1.00 87.50 186 GLU A CA 1
ATOM 1472 C C . GLU A 1 186 ? -29.568 11.771 27.748 1.00 87.50 186 GLU A C 1
ATOM 1474 O O . GLU A 1 186 ? -30.686 11.545 28.214 1.00 87.50 186 GLU A O 1
ATOM 1479 N N . GLU A 1 187 ? -29.292 12.927 27.136 1.00 83.25 187 GLU A N 1
ATOM 1480 C CA . GLU A 1 187 ? -30.287 13.991 26.949 1.00 83.25 187 GLU A CA 1
ATOM 1481 C C . GLU A 1 187 ? -31.446 13.571 26.028 1.00 83.25 187 GLU A C 1
ATOM 1483 O O . GLU A 1 187 ? -32.605 13.901 26.308 1.00 83.25 187 GLU A O 1
ATOM 1488 N N . ILE A 1 188 ? -31.162 12.816 24.958 1.00 84.12 188 ILE A N 1
ATOM 1489 C CA . ILE A 1 188 ? -32.186 12.217 24.087 1.00 84.12 188 ILE A CA 1
ATOM 1490 C C . ILE A 1 188 ? -33.096 11.307 24.915 1.00 84.12 188 ILE A C 1
ATOM 1492 O O . ILE A 1 188 ? -34.318 11.464 24.874 1.00 84.12 188 ILE A O 1
ATOM 1496 N N . ASN A 1 189 ? -32.514 10.404 25.707 1.00 84.56 189 ASN A N 1
ATOM 1497 C CA . ASN A 1 189 ? -33.275 9.477 26.541 1.00 84.56 189 ASN A CA 1
ATOM 1498 C C . ASN A 1 189 ? -34.128 10.213 27.583 1.00 84.56 189 ASN A C 1
ATOM 1500 O O . ASN A 1 189 ? -35.316 9.919 27.699 1.00 84.56 189 ASN A O 1
ATOM 1504 N N . LYS A 1 190 ? -33.576 11.227 28.263 1.00 86.31 190 LYS A N 1
ATOM 1505 C CA . LYS A 1 190 ? -34.326 12.068 29.215 1.00 86.31 190 LYS A CA 1
ATOM 1506 C C . LYS A 1 190 ? -35.483 12.812 28.554 1.00 86.31 190 LYS A C 1
ATOM 1508 O O . LYS A 1 190 ? -36.560 12.915 29.134 1.00 86.31 190 LYS A O 1
ATOM 1513 N N . THR A 1 191 ? -35.282 13.322 27.340 1.00 84.69 191 THR A N 1
ATOM 1514 C CA . THR A 1 191 ? -36.329 14.036 26.593 1.00 84.69 191 THR A CA 1
ATOM 1515 C C . THR A 1 191 ? -37.452 13.085 26.186 1.00 84.69 191 THR A C 1
ATOM 1517 O O . THR A 1 191 ? -38.623 13.401 26.388 1.00 84.69 191 THR A O 1
ATOM 1520 N N . ILE A 1 192 ? -37.113 11.897 25.676 1.00 83.50 192 ILE A N 1
ATOM 1521 C CA . ILE A 1 192 ? -38.097 10.858 25.343 1.00 83.50 192 ILE A CA 1
ATOM 1522 C C . ILE A 1 192 ? -38.873 10.444 26.595 1.00 83.50 192 ILE A C 1
ATOM 1524 O O . ILE A 1 192 ? -40.103 10.405 26.570 1.00 83.50 192 ILE A O 1
ATOM 1528 N N . GLU A 1 193 ? -38.175 10.188 27.700 1.00 86.00 193 GLU A N 1
ATOM 1529 C CA . GLU A 1 193 ? -38.791 9.811 28.969 1.00 86.00 193 GLU A CA 1
ATOM 1530 C C . GLU A 1 193 ? -39.726 10.910 29.498 1.00 86.00 193 GLU A C 1
ATOM 1532 O O . GLU A 1 193 ? -40.850 10.617 29.909 1.00 86.00 193 GLU A O 1
ATOM 1537 N N . GLY A 1 194 ? -39.324 12.181 29.414 1.00 85.50 194 GLY A N 1
ATOM 1538 C CA . GLY A 1 194 ? -40.156 13.323 29.801 1.00 85.50 194 GLY A CA 1
ATOM 1539 C C . GLY A 1 194 ? -41.428 13.462 28.959 1.00 85.50 194 GLY A C 1
ATOM 1540 O O . GLY A 1 194 ? -42.501 13.729 29.502 1.00 85.50 194 GLY A O 1
ATOM 1541 N N . VAL A 1 195 ? -41.341 13.230 27.646 1.00 84.69 195 VAL A N 1
ATOM 1542 C CA . VAL A 1 195 ? -42.503 13.262 26.740 1.00 84.69 195 VAL A CA 1
ATOM 1543 C C . VAL A 1 195 ? -43.459 12.107 27.031 1.00 84.69 195 VAL A C 1
ATOM 1545 O O . VAL A 1 195 ? -44.668 12.322 27.142 1.00 84.69 195 VAL A O 1
ATOM 1548 N N . VAL A 1 196 ? -42.929 10.893 27.199 1.00 82.25 196 VAL A N 1
ATOM 1549 C CA . VAL A 1 196 ? -43.721 9.685 27.480 1.00 82.25 196 VAL A CA 1
ATOM 1550 C C . VAL A 1 196 ? -44.414 9.770 28.841 1.00 82.25 196 VAL A C 1
ATOM 1552 O O . VAL A 1 196 ? -45.575 9.383 28.959 1.00 82.25 196 VAL A O 1
ATOM 1555 N N . ASN A 1 197 ? -43.739 10.322 29.851 1.00 84.75 197 ASN A N 1
ATOM 1556 C CA . ASN A 1 197 ? -44.283 10.478 31.201 1.00 84.75 197 ASN A CA 1
ATOM 1557 C C . ASN A 1 197 ? -45.131 11.746 31.385 1.00 84.75 197 ASN A C 1
ATOM 1559 O O . ASN A 1 197 ? -45.639 11.991 32.483 1.00 84.75 197 ASN A O 1
ATOM 1563 N N . SER A 1 198 ? -45.305 12.557 30.337 1.00 87.19 198 SER A N 1
ATOM 1564 C CA . SER A 1 198 ? -46.138 13.753 30.417 1.00 87.19 198 SER A CA 1
ATOM 1565 C C . SER A 1 198 ? -47.600 13.387 30.687 1.00 87.19 198 SER A C 1
ATOM 1567 O O . SER A 1 198 ? -48.162 12.444 30.120 1.00 87.19 198 SER A O 1
ATOM 1569 N N . SER A 1 199 ? -48.241 14.157 31.565 1.00 84.88 199 SER A N 1
ATOM 1570 C CA . SER A 1 199 ? -49.652 13.966 31.913 1.00 84.88 199 SER A CA 1
ATOM 1571 C C . SER A 1 199 ? -50.565 14.082 30.691 1.00 84.88 199 SER A C 1
ATOM 1573 O O . SER A 1 199 ? -51.556 13.365 30.595 1.00 84.88 199 SER A O 1
ATOM 1575 N N . GLU A 1 200 ? -50.211 14.934 29.730 1.00 85.12 200 GLU A N 1
ATOM 1576 C CA . GLU A 1 200 ? -50.969 15.126 28.497 1.00 85.12 200 GLU A CA 1
ATOM 1577 C C . GLU A 1 200 ? -50.967 13.870 27.612 1.00 85.12 200 GLU A C 1
ATOM 1579 O O . GLU A 1 200 ? -52.038 13.399 27.221 1.00 85.12 200 GLU A O 1
ATOM 1584 N N . LEU A 1 201 ? -49.795 13.271 27.359 1.00 88.25 201 LEU A N 1
ATOM 1585 C CA . LEU A 1 201 ? -49.694 12.052 26.551 1.00 88.25 201 LEU A CA 1
ATOM 1586 C C . LEU A 1 201 ? -50.331 10.852 27.264 1.00 88.25 201 LEU A C 1
ATOM 1588 O O . LEU A 1 201 ? -51.010 10.038 26.636 1.00 88.25 201 LEU A O 1
ATOM 1592 N N . LYS A 1 202 ? -50.167 10.774 28.591 1.00 88.69 202 LYS A N 1
ATOM 1593 C CA . LYS A 1 202 ? -50.799 9.751 29.430 1.00 88.69 202 LYS A CA 1
ATOM 1594 C C . LYS A 1 202 ? -52.326 9.809 29.339 1.00 88.69 202 LYS A C 1
ATOM 1596 O O . LYS A 1 202 ? -52.957 8.783 29.096 1.00 88.69 202 LYS A O 1
ATOM 1601 N N . ASN A 1 203 ? -52.909 11.002 29.441 1.00 89.12 203 ASN A N 1
ATOM 1602 C CA . ASN A 1 203 ? -54.353 11.199 29.308 1.00 89.12 203 ASN A CA 1
ATOM 1603 C C . ASN A 1 203 ? -54.851 10.829 27.898 1.00 89.12 203 ASN A C 1
ATOM 1605 O O . ASN A 1 203 ? -55.881 10.172 27.764 1.00 89.12 203 ASN A O 1
ATOM 1609 N N . MET A 1 204 ? -54.111 11.189 26.840 1.00 87.69 204 MET A N 1
ATOM 1610 C CA . MET A 1 204 ? -54.454 10.791 25.465 1.00 87.69 204 MET A CA 1
ATOM 1611 C C . MET A 1 204 ? -54.398 9.269 25.265 1.00 87.69 204 MET A C 1
ATOM 1613 O O . MET A 1 204 ? -55.245 8.713 24.569 1.00 87.69 204 MET A O 1
ATOM 1617 N N . MET A 1 205 ? -53.446 8.582 25.901 1.00 88.12 205 MET A N 1
ATOM 1618 C CA . MET A 1 205 ? -53.339 7.120 25.858 1.00 88.12 205 MET A CA 1
ATOM 1619 C C . MET A 1 205 ? -54.501 6.433 26.595 1.00 88.12 205 MET A C 1
ATOM 1621 O O . MET A 1 205 ? -55.027 5.422 26.128 1.00 88.12 205 MET A O 1
ATOM 1625 N N . GLU A 1 206 ? -54.935 6.987 27.730 1.00 90.38 206 GLU A N 1
ATOM 1626 C CA . GLU A 1 206 ? -56.114 6.507 28.459 1.00 90.38 206 GLU A CA 1
ATOM 1627 C C . GLU A 1 206 ? -57.404 6.701 27.645 1.00 90.38 206 GLU A C 1
ATOM 1629 O O . GLU A 1 206 ? -58.217 5.778 27.558 1.00 90.38 206 GLU A O 1
ATOM 1634 N N . LEU A 1 207 ? -57.555 7.845 26.965 1.00 90.12 207 LEU A N 1
ATOM 1635 C CA . LEU A 1 207 ? -58.664 8.095 26.036 1.00 90.12 207 LEU A CA 1
ATOM 1636 C C . LEU A 1 207 ? -58.644 7.140 24.838 1.00 90.12 207 LEU A C 1
ATOM 1638 O O . LEU A 1 207 ? -59.682 6.594 24.472 1.00 90.12 207 LEU A O 1
ATOM 1642 N N . LEU A 1 208 ? -57.466 6.875 24.267 1.00 91.38 208 LEU A N 1
ATOM 1643 C CA . LEU A 1 208 ? -57.304 5.911 23.179 1.00 91.38 208 LEU A CA 1
ATOM 1644 C C . LEU A 1 208 ? -57.728 4.501 23.614 1.00 91.38 208 LEU A C 1
ATOM 1646 O O . LEU A 1 208 ? -58.395 3.790 22.865 1.00 91.38 208 LEU A O 1
ATOM 1650 N N . LYS A 1 209 ? -57.386 4.101 24.844 1.00 90.75 209 LYS A N 1
ATOM 1651 C CA . LYS A 1 209 ? -57.796 2.814 25.423 1.00 90.75 209 LYS A CA 1
ATOM 1652 C C . LYS A 1 209 ? -59.311 2.737 25.642 1.00 90.75 209 LYS A C 1
ATOM 1654 O O . LYS A 1 209 ? -59.912 1.687 25.401 1.00 90.75 209 LYS A O 1
ATOM 1659 N N . LEU A 1 210 ? -59.926 3.837 26.078 1.00 89.94 210 LEU A N 1
ATOM 1660 C CA . LEU A 1 210 ? -61.372 3.937 26.268 1.00 89.94 210 LEU A CA 1
ATOM 1661 C C . LEU A 1 210 ? -62.123 3.819 24.935 1.00 89.94 210 LEU A C 1
ATOM 1663 O O . LEU A 1 210 ? -63.039 3.008 24.828 1.00 89.94 210 LEU A O 1
ATOM 1667 N N . GLU A 1 211 ? -61.718 4.580 23.917 1.00 89.06 211 GLU A N 1
ATOM 1668 C CA . GLU A 1 211 ? -62.343 4.534 22.588 1.00 89.06 211 GLU A CA 1
ATOM 1669 C C . GLU A 1 211 ? -62.116 3.185 21.898 1.00 89.06 211 GLU A C 1
ATOM 1671 O O . GLU A 1 211 ? -63.036 2.651 21.288 1.00 89.06 211 GLU A O 1
ATOM 1676 N N . LYS A 1 212 ? -60.949 2.554 22.089 1.00 88.56 212 LYS A N 1
ATOM 1677 C CA . LYS A 1 212 ? -60.715 1.180 21.623 1.00 88.56 212 LYS A CA 1
ATOM 1678 C C . LYS A 1 212 ? -61.703 0.182 22.233 1.00 88.56 212 LYS A C 1
ATOM 1680 O O . LYS A 1 212 ? -62.235 -0.662 21.521 1.00 88.56 212 LYS A O 1
ATOM 1685 N N . SER A 1 213 ? -61.990 0.314 23.527 1.00 87.44 213 SER A N 1
ATOM 1686 C CA . SER A 1 213 ? -62.953 -0.557 24.215 1.00 87.44 213 SER A CA 1
ATOM 1687 C C . SER A 1 213 ? -64.388 -0.354 23.702 1.00 87.44 213 SER A C 1
ATOM 1689 O O . SER A 1 213 ? -65.168 -1.301 23.662 1.00 87.44 213 SER A O 1
ATOM 1691 N N . LYS A 1 214 ? -64.744 0.871 23.284 1.00 85.06 214 LYS A N 1
ATOM 1692 C CA . LYS A 1 214 ? -66.047 1.186 22.671 1.00 85.06 214 LYS A CA 1
ATOM 1693 C C . LYS A 1 214 ? -66.159 0.683 21.229 1.00 85.06 214 LYS A C 1
ATOM 1695 O O . LYS A 1 214 ? -67.196 0.133 20.868 1.00 85.06 214 LYS A O 1
ATOM 1700 N N . ALA A 1 215 ? -65.091 0.793 20.439 1.00 84.00 215 ALA A N 1
ATOM 1701 C CA . ALA A 1 215 ? -65.034 0.230 19.089 1.00 84.00 215 ALA A CA 1
ATOM 1702 C C . ALA A 1 215 ? -65.197 -1.302 19.109 1.00 84.00 215 ALA A C 1
ATOM 1704 O O . ALA A 1 215 ? -65.974 -1.853 18.335 1.00 84.00 215 ALA A O 1
ATOM 1705 N N . GLU A 1 216 ? -64.545 -1.992 20.055 1.00 83.38 216 GLU A N 1
ATOM 1706 C CA . GLU A 1 216 ? -64.718 -3.440 20.274 1.00 83.38 216 GLU A CA 1
ATOM 1707 C C . GLU A 1 216 ? -66.156 -3.814 20.691 1.00 83.38 216 GLU A C 1
ATOM 1709 O O . GLU A 1 216 ? -66.611 -4.924 20.416 1.00 83.38 216 GLU A O 1
ATOM 1714 N N . ALA A 1 217 ? -66.897 -2.880 21.299 1.00 85.06 217 ALA A N 1
ATOM 1715 C CA . ALA A 1 217 ? -68.312 -3.025 21.641 1.00 85.06 217 ALA A CA 1
ATOM 1716 C C . ALA A 1 217 ? -69.279 -2.665 20.489 1.00 85.06 217 ALA A C 1
ATOM 1718 O O . ALA A 1 217 ? -70.495 -2.721 20.681 1.00 85.06 217 ALA A O 1
ATOM 1719 N N . GLY A 1 218 ? -68.764 -2.328 19.298 1.00 81.19 218 GLY A N 1
ATOM 1720 C CA . GLY A 1 218 ? -69.553 -2.051 18.093 1.00 81.19 218 GLY A CA 1
ATOM 1721 C C . GLY A 1 218 ? -69.908 -0.578 17.860 1.00 81.19 218 GLY A C 1
ATOM 1722 O O . GLY A 1 218 ? -70.793 -0.301 17.050 1.00 81.19 218 GLY A O 1
ATOM 1723 N N . ASP A 1 219 ? -69.253 0.366 18.547 1.00 81.25 219 ASP A N 1
ATOM 1724 C CA . ASP A 1 219 ? -69.432 1.802 18.291 1.00 81.25 219 ASP A CA 1
ATOM 1725 C C . ASP A 1 219 ? -68.716 2.233 16.999 1.00 81.25 219 ASP A C 1
ATOM 1727 O O . ASP A 1 219 ? -67.488 2.309 16.935 1.00 81.25 219 ASP A O 1
ATOM 1731 N N . VAL A 1 220 ? -69.506 2.536 15.966 1.00 78.12 220 VAL A N 1
ATOM 1732 C CA . VAL A 1 220 ? -69.031 2.926 14.627 1.00 78.12 220 VAL A CA 1
ATOM 1733 C C . VAL A 1 220 ? -68.340 4.299 14.644 1.00 78.12 220 VAL A C 1
ATOM 1735 O O . VAL A 1 220 ? -67.519 4.595 13.780 1.00 78.12 220 VAL A O 1
ATOM 1738 N N . GLU A 1 221 ? -68.627 5.154 15.634 1.00 82.31 221 GLU A N 1
ATOM 1739 C CA . GLU A 1 221 ? -68.008 6.482 15.741 1.00 82.31 221 GLU A CA 1
ATOM 1740 C C . GLU A 1 221 ? -66.595 6.420 16.353 1.00 82.31 221 GLU A C 1
ATOM 1742 O O . GLU A 1 221 ? -65.739 7.259 16.044 1.00 82.31 221 GLU A O 1
ATOM 1747 N N . SER A 1 222 ? -66.320 5.409 17.187 1.00 84.94 222 SER A N 1
ATOM 1748 C CA . SER A 1 222 ? -65.038 5.241 17.884 1.00 84.94 222 SER A CA 1
ATOM 1749 C C . SER A 1 222 ? -63.862 4.949 16.953 1.00 84.94 222 SER A C 1
ATOM 1751 O O . SER A 1 222 ? -62.745 5.361 17.259 1.00 84.94 222 SER A O 1
ATOM 1753 N N . GLU A 1 223 ? -64.077 4.314 15.800 1.00 83.56 223 GLU A N 1
ATOM 1754 C CA . GLU A 1 223 ? -63.001 3.986 14.850 1.00 83.56 223 GLU A CA 1
ATOM 1755 C C . GLU A 1 223 ? -62.323 5.258 14.302 1.00 83.56 223 GLU A C 1
ATOM 1757 O O . GLU A 1 223 ? -61.101 5.405 14.366 1.00 83.56 223 GLU A O 1
ATOM 1762 N N . SER A 1 224 ? -63.124 6.260 13.920 1.00 86.56 224 SER A N 1
ATOM 1763 C CA . SER A 1 224 ? -62.630 7.582 13.499 1.00 86.56 224 SER A CA 1
ATOM 176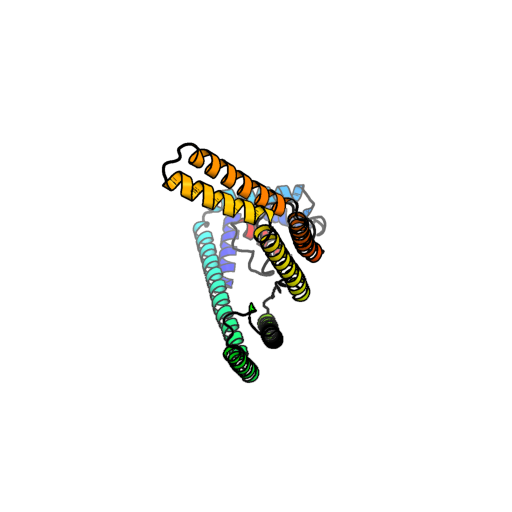4 C C . SER A 1 224 ? -61.913 8.360 14.618 1.00 86.56 224 SER A C 1
ATOM 1766 O O . SER A 1 224 ? -60.929 9.066 14.374 1.00 86.56 224 SER A O 1
ATOM 1768 N N . LYS A 1 225 ? -62.366 8.214 15.872 1.00 89.56 225 LYS A N 1
ATOM 1769 C CA . LYS A 1 225 ? -61.771 8.875 17.049 1.00 89.56 225 LYS A CA 1
ATOM 1770 C C . LYS A 1 225 ? -60.427 8.254 17.424 1.00 89.56 225 LYS A C 1
ATOM 1772 O O . LYS A 1 225 ? -59.514 8.976 17.824 1.00 89.56 225 LYS A O 1
ATOM 1777 N N . ILE A 1 226 ? -60.289 6.940 17.257 1.00 90.06 226 ILE A N 1
ATOM 1778 C CA . ILE A 1 226 ? -59.032 6.208 17.450 1.00 90.06 226 ILE A CA 1
ATOM 1779 C C . ILE A 1 226 ? -57.972 6.715 16.472 1.00 90.06 226 ILE A C 1
ATOM 1781 O O . ILE A 1 226 ? -56.874 7.065 16.908 1.00 90.06 226 ILE A O 1
ATOM 1785 N N . GLU A 1 227 ? -58.297 6.824 15.181 1.00 88.62 227 GLU A N 1
ATOM 1786 C CA . GLU A 1 227 ? -57.361 7.348 14.177 1.00 88.62 227 GLU A CA 1
ATOM 1787 C C . GLU A 1 227 ? -56.932 8.789 14.494 1.00 88.62 227 GLU A C 1
ATOM 1789 O O . GLU A 1 227 ? -55.739 9.108 14.477 1.00 88.62 227 GLU A O 1
ATOM 1794 N N . ALA A 1 228 ? -57.882 9.655 14.863 1.00 91.19 228 ALA A N 1
ATOM 1795 C CA . ALA A 1 228 ? -57.592 11.041 15.227 1.00 91.19 228 ALA A CA 1
ATOM 1796 C C . ALA A 1 228 ? -56.679 11.153 16.463 1.00 91.19 228 ALA A C 1
ATOM 1798 O O . ALA A 1 228 ? -55.769 11.988 16.488 1.00 91.19 228 ALA A O 1
ATOM 1799 N N . LEU A 1 229 ? -56.886 10.310 17.482 1.00 91.50 229 LEU A N 1
ATOM 1800 C CA . LEU A 1 229 ? -56.043 10.264 18.681 1.00 91.50 229 LEU A CA 1
ATOM 1801 C C . LEU A 1 229 ? -54.640 9.726 18.375 1.00 91.50 229 LEU A C 1
ATOM 1803 O O . LEU A 1 229 ? -53.658 10.279 18.865 1.00 91.50 229 LEU A O 1
ATOM 1807 N N . GLN A 1 230 ? -54.516 8.702 17.526 1.00 89.62 230 GLN A N 1
ATOM 1808 C CA . GLN A 1 230 ? -53.214 8.185 17.094 1.00 89.62 230 GLN A CA 1
ATOM 1809 C C . GLN A 1 230 ? -52.393 9.247 16.355 1.00 89.62 230 GLN A C 1
ATOM 1811 O O . GLN A 1 230 ? -51.198 9.398 16.624 1.00 89.62 230 GLN A O 1
ATOM 1816 N N . GLN A 1 231 ? -53.027 10.010 15.459 1.00 91.25 231 GLN A N 1
ATOM 1817 C CA . GLN A 1 231 ? -52.359 11.104 14.749 1.00 91.25 231 GLN A CA 1
ATOM 1818 C C . GLN A 1 231 ? -51.925 12.217 15.706 1.00 91.25 231 GLN A C 1
ATOM 1820 O O . GLN A 1 231 ? -50.794 12.689 15.608 1.00 91.25 231 GLN A O 1
ATOM 1825 N N . GLN A 1 232 ? -52.766 12.592 16.674 1.00 89.56 232 GLN A N 1
ATOM 1826 C CA . GLN A 1 232 ? -52.412 13.601 17.678 1.00 89.56 232 GLN A CA 1
ATOM 1827 C C . GLN A 1 232 ? -51.245 13.158 18.567 1.00 89.56 232 GLN A C 1
ATOM 1829 O O . GLN A 1 232 ? -50.304 13.926 18.758 1.00 89.56 232 GLN A O 1
ATOM 1834 N N . ILE A 1 233 ? -51.253 11.913 19.054 1.00 89.44 233 ILE A N 1
ATOM 1835 C CA . ILE A 1 233 ? -50.150 11.354 19.851 1.00 89.44 233 ILE A CA 1
ATOM 1836 C C . ILE A 1 233 ? -48.848 11.376 19.040 1.00 89.44 233 ILE A C 1
ATOM 1838 O O . ILE A 1 233 ? -47.818 11.843 19.527 1.00 89.44 233 ILE A O 1
ATOM 1842 N N . LYS A 1 234 ? -48.892 10.934 17.776 1.00 89.31 234 LYS A N 1
ATOM 1843 C CA . LYS A 1 234 ? -47.728 10.940 16.880 1.00 89.31 234 LYS A CA 1
ATOM 1844 C C . LYS A 1 234 ? -47.205 12.355 16.627 1.00 89.31 234 LYS A C 1
ATOM 1846 O O . LYS A 1 234 ? -45.995 12.573 16.680 1.00 89.31 234 LYS A O 1
ATOM 1851 N N . GLN A 1 235 ? -48.107 13.305 16.386 1.00 88.56 235 GLN A N 1
ATOM 1852 C CA . GLN A 1 235 ? -47.766 14.702 16.145 1.00 88.56 235 GLN A CA 1
ATOM 1853 C C . GLN A 1 235 ? -47.086 15.324 17.366 1.00 88.56 235 GLN A C 1
ATOM 1855 O O . GLN A 1 235 ? -46.012 15.900 17.227 1.00 88.56 235 GLN A O 1
ATOM 1860 N N . ARG A 1 236 ? -47.642 15.142 18.570 1.00 84.69 236 ARG A N 1
ATOM 1861 C CA . ARG A 1 236 ? -47.074 15.708 19.804 1.00 84.69 236 ARG A CA 1
ATOM 1862 C C . ARG A 1 236 ? -45.703 15.134 20.146 1.00 84.69 236 ARG A C 1
ATOM 1864 O O . ARG A 1 236 ? -44.817 15.885 20.543 1.00 84.69 236 ARG A O 1
ATOM 1871 N N . ILE A 1 237 ? -45.498 13.831 19.944 1.00 85.50 237 ILE A N 1
ATOM 1872 C CA . ILE A 1 237 ? -44.175 13.208 20.113 1.00 85.50 237 ILE A CA 1
ATOM 1873 C C . ILE A 1 237 ? -43.181 13.801 19.107 1.00 85.50 237 ILE A C 1
ATOM 1875 O O . ILE A 1 237 ? -42.067 14.171 19.476 1.00 85.50 237 ILE A O 1
ATOM 1879 N N . SER A 1 238 ? -43.588 13.933 17.841 1.00 84.31 238 SER A N 1
ATOM 1880 C CA . SER A 1 238 ? -42.742 14.501 16.788 1.00 84.31 238 SER A CA 1
ATOM 1881 C C . SER A 1 238 ? -42.382 15.964 17.058 1.00 84.31 238 SER A C 1
ATOM 1883 O O . SER A 1 238 ? -41.230 16.355 16.865 1.00 84.31 238 SER A O 1
ATOM 1885 N N . GLU A 1 239 ? -43.344 16.771 17.504 1.00 83.94 239 GLU A N 1
ATOM 1886 C CA . GLU A 1 239 ? -43.147 18.179 17.849 1.00 83.94 239 GLU A CA 1
ATOM 1887 C C . GLU A 1 239 ? -42.208 18.332 19.040 1.00 83.94 239 GLU A C 1
ATOM 1889 O O . GLU A 1 239 ? -41.251 19.086 18.928 1.00 83.94 239 GLU A O 1
ATOM 1894 N N . ALA A 1 240 ? -42.401 17.572 20.121 1.00 81.94 240 ALA A N 1
ATOM 1895 C CA . ALA A 1 240 ? -41.556 17.664 21.311 1.00 81.94 240 ALA A CA 1
ATOM 1896 C C . ALA A 1 240 ? -40.096 17.256 21.042 1.00 81.94 240 ALA A C 1
ATOM 1898 O O . ALA A 1 240 ? -39.163 17.896 21.529 1.00 81.94 240 ALA A O 1
ATOM 1899 N N . ILE A 1 241 ? -39.881 16.225 20.216 1.00 79.31 241 ILE A N 1
ATOM 1900 C CA . ILE A 1 241 ? -38.534 15.826 19.784 1.00 79.31 241 ILE A CA 1
ATOM 1901 C C . ILE A 1 241 ? -37.933 16.891 18.855 1.00 79.31 241 ILE A C 1
ATOM 1903 O O . ILE A 1 241 ? -36.754 17.217 18.974 1.00 79.31 241 ILE A O 1
ATOM 1907 N N . SER A 1 242 ? -38.729 17.476 17.956 1.00 78.62 242 SER A N 1
ATOM 1908 C CA . SER A 1 242 ? -38.249 18.468 16.979 1.00 78.62 242 SER A CA 1
ATOM 1909 C C . SER A 1 242 ? -38.039 19.868 17.561 1.00 78.62 242 SER A C 1
ATOM 1911 O O . SER A 1 242 ? -37.206 20.608 17.042 1.00 78.62 242 SER A O 1
ATOM 1913 N N . SER A 1 243 ? -38.783 20.240 18.607 1.00 71.69 243 SER A N 1
ATOM 1914 C CA . SER A 1 243 ? -38.647 21.508 19.332 1.00 71.69 243 SER A CA 1
ATOM 1915 C C . SER A 1 243 ? -37.502 21.488 20.336 1.00 71.69 243 SER A C 1
ATOM 1917 O O . SER A 1 243 ? -37.108 22.537 20.835 1.00 71.69 243 SER A O 1
ATOM 1919 N N . SER A 1 244 ? -36.993 20.302 20.671 1.00 74.50 244 SER A N 1
ATOM 1920 C CA . SER A 1 244 ? -35.840 20.169 21.548 1.00 74.50 244 SER A CA 1
ATOM 1921 C C . SER A 1 244 ? -34.573 20.703 20.871 1.00 74.50 244 SER A C 1
ATOM 1923 O O . SER A 1 244 ? -34.366 20.563 19.662 1.00 74.50 244 SER A O 1
ATOM 1925 N N . GLU A 1 245 ? -33.668 21.260 21.670 1.00 81.50 245 GLU A N 1
ATOM 1926 C CA . GLU A 1 245 ? -32.350 21.702 21.199 1.00 81.50 245 GLU A CA 1
ATOM 1927 C C . GLU A 1 245 ? -31.457 20.529 20.741 1.00 81.50 245 GLU A C 1
ATOM 1929 O O . GLU A 1 245 ? -30.384 20.753 20.182 1.00 81.50 245 GLU A O 1
ATOM 1934 N N . LEU A 1 246 ? -31.904 19.272 20.900 1.00 82.38 246 LEU A N 1
ATOM 1935 C CA . LEU A 1 246 ? -31.166 18.056 20.534 1.00 82.38 246 LEU A CA 1
ATOM 1936 C C . LEU A 1 246 ? -30.753 18.042 19.063 1.00 82.38 246 LEU A C 1
ATOM 1938 O O . LEU A 1 246 ? -29.644 17.623 18.731 1.00 82.38 246 LEU A O 1
ATOM 1942 N N . LYS A 1 247 ? -31.621 18.531 18.168 1.00 81.62 247 LYS A N 1
ATOM 1943 C CA . LYS A 1 247 ? -31.304 18.626 16.737 1.00 81.62 247 LYS A CA 1
ATOM 1944 C C . LYS A 1 247 ? -30.152 19.602 16.482 1.00 81.62 247 LYS A C 1
ATOM 1946 O O . LYS A 1 247 ? -29.289 19.308 15.656 1.00 81.62 247 LYS A O 1
ATOM 1951 N N . GLY A 1 248 ? -30.132 20.726 17.200 1.00 83.50 248 GLY A N 1
ATOM 1952 C CA . GLY A 1 248 ? -29.052 21.711 17.151 1.00 83.50 248 GLY A CA 1
ATOM 1953 C C . GLY A 1 248 ? -27.748 21.130 17.689 1.00 83.50 248 GLY A C 1
ATOM 1954 O O . GLY A 1 248 ? -26.758 21.107 16.966 1.00 83.50 248 GLY A O 1
ATOM 1955 N N . LYS A 1 249 ? -27.783 20.534 18.888 1.00 84.31 249 LYS A N 1
ATOM 1956 C CA . LYS A 1 249 ? -26.620 19.882 19.513 1.00 84.31 249 LYS A CA 1
ATOM 1957 C C . LYS A 1 249 ? -26.041 18.751 18.658 1.00 84.31 249 LYS A C 1
ATOM 1959 O O . LYS A 1 249 ? -24.828 18.599 18.572 1.00 84.31 249 LYS A O 1
ATOM 1964 N N . HIS A 1 250 ? -26.884 17.977 17.971 1.00 83.00 250 HIS A N 1
ATOM 1965 C CA . HIS A 1 250 ? -26.426 16.949 17.034 1.00 83.00 250 HIS A CA 1
ATOM 1966 C C . HIS A 1 250 ? -25.708 17.547 15.813 1.00 83.00 250 HIS A C 1
ATOM 1968 O O . HIS A 1 250 ? -24.678 17.029 15.381 1.00 83.00 250 HIS A O 1
ATOM 1974 N N . GLN A 1 251 ? -26.244 18.631 15.243 1.00 86.62 251 GLN A N 1
ATOM 1975 C CA . GLN A 1 251 ? -25.618 19.321 14.112 1.00 86.62 251 GLN A CA 1
ATOM 1976 C C . GLN A 1 251 ? -24.308 20.007 14.511 1.00 86.62 251 GLN A C 1
ATOM 1978 O O . GLN A 1 251 ? -23.338 19.919 13.762 1.00 86.62 251 GLN A O 1
ATOM 1983 N N . GLU A 1 252 ? -24.268 20.626 15.689 1.00 87.38 252 GLU A N 1
ATOM 1984 C CA . GLU A 1 252 ? -23.075 21.240 16.272 1.00 87.38 252 GLU A CA 1
ATOM 1985 C C . GLU A 1 252 ? -21.988 20.193 16.523 1.00 87.38 252 GLU A C 1
ATOM 1987 O O . GLU A 1 252 ? -20.888 20.325 16.000 1.00 87.38 252 GLU A O 1
ATOM 1992 N N . LEU A 1 253 ? -22.315 19.079 17.183 1.00 85.88 253 LEU A N 1
ATOM 1993 C CA . LEU A 1 253 ? -21.372 17.982 17.408 1.00 85.88 253 LEU A CA 1
ATOM 1994 C C . LEU A 1 253 ? -20.843 17.396 16.089 1.00 85.88 253 LEU A C 1
ATOM 1996 O O . LEU A 1 253 ? -19.657 17.102 15.958 1.00 85.88 253 LEU A O 1
ATOM 2000 N N . LYS A 1 254 ? -21.704 17.262 15.073 1.00 84.12 254 LYS A N 1
ATOM 2001 C CA . LYS A 1 254 ? -21.295 16.829 13.730 1.00 84.12 254 LYS A CA 1
ATOM 2002 C C . LYS A 1 254 ? -20.341 17.831 13.067 1.00 84.12 254 LYS A C 1
ATOM 2004 O O . LYS A 1 254 ? -19.408 17.408 12.377 1.00 84.12 254 LYS A O 1
ATOM 2009 N N . ALA A 1 255 ? -20.575 19.130 13.249 1.00 85.81 255 ALA A N 1
ATOM 2010 C CA . ALA A 1 255 ? -19.707 20.188 12.745 1.00 85.81 255 ALA A CA 1
ATOM 2011 C C . ALA A 1 255 ? -18.359 20.192 13.474 1.00 85.81 255 ALA A C 1
ATOM 2013 O O . ALA A 1 255 ? -17.334 20.157 12.804 1.00 85.81 255 ALA A O 1
ATOM 2014 N N . GLU A 1 256 ? -18.349 20.104 14.806 1.00 80.69 256 GLU A N 1
ATOM 2015 C CA . GLU A 1 256 ? -17.128 20.023 15.616 1.00 80.69 256 GLU A CA 1
ATOM 2016 C C . GLU A 1 256 ? -16.271 18.799 15.256 1.00 80.69 256 GLU A C 1
ATOM 2018 O O . GLU A 1 256 ? -15.053 18.907 15.140 1.00 80.69 256 GLU A O 1
ATOM 2023 N N . ILE A 1 257 ? -16.891 17.631 15.035 1.00 79.56 257 ILE A N 1
ATOM 2024 C CA . ILE A 1 257 ? -16.179 16.425 14.580 1.00 79.56 257 ILE A CA 1
ATOM 2025 C C . ILE A 1 257 ? -15.571 16.664 13.193 1.00 79.56 257 ILE A C 1
ATOM 2027 O O . ILE A 1 257 ? -14.412 16.327 12.955 1.00 79.56 257 ILE A O 1
ATOM 2031 N N . SER A 1 258 ? -16.334 17.266 12.276 1.00 79.75 258 SER A N 1
ATOM 2032 C CA . SER A 1 258 ? -15.862 17.559 10.916 1.00 79.75 258 SER A CA 1
ATOM 2033 C C . SER A 1 258 ? -14.717 18.577 10.918 1.00 79.75 258 SER A C 1
ATOM 2035 O O . SER A 1 258 ? -13.735 18.400 10.200 1.00 79.75 258 SER A O 1
ATOM 2037 N N . GLU A 1 259 ? -14.814 19.612 11.749 1.00 79.44 259 GLU A N 1
ATOM 2038 C CA . GLU A 1 259 ? -13.791 20.638 11.927 1.00 79.44 259 GLU A CA 1
ATOM 2039 C C . GLU A 1 259 ? -12.535 20.067 12.590 1.00 79.44 259 GLU A C 1
ATOM 2041 O O . GLU A 1 259 ? -11.436 20.334 12.120 1.00 79.44 259 GLU A O 1
ATOM 2046 N N . ALA A 1 260 ? -12.659 19.220 13.615 1.00 70.44 260 ALA A N 1
ATOM 2047 C CA . ALA A 1 260 ? -11.508 18.570 14.243 1.00 70.44 260 ALA A CA 1
ATOM 2048 C C . ALA A 1 260 ? -10.760 17.648 13.268 1.00 70.44 260 ALA A C 1
ATOM 2050 O O . ALA A 1 260 ? -9.526 17.630 13.253 1.00 70.44 260 ALA A O 1
ATOM 2051 N N . ILE A 1 261 ? -11.490 16.937 12.403 1.00 70.06 261 ILE A N 1
ATOM 2052 C CA . ILE A 1 261 ? -10.900 16.138 11.323 1.00 70.06 261 ILE A CA 1
ATOM 2053 C C . ILE A 1 261 ? -10.140 17.045 10.339 1.00 70.06 261 ILE A C 1
ATOM 2055 O O . ILE A 1 261 ? -9.001 16.738 9.992 1.00 70.06 261 ILE A O 1
ATOM 2059 N N . GLN A 1 262 ? -10.716 18.181 9.935 1.00 65.50 262 GLN A N 1
ATOM 2060 C CA . GLN A 1 262 ? -10.099 19.120 8.985 1.00 65.50 262 GLN A CA 1
ATOM 2061 C C . GLN A 1 262 ? -8.925 19.921 9.574 1.00 65.50 262 GLN A C 1
ATOM 2063 O O . GLN A 1 262 ? -7.909 20.102 8.909 1.00 65.50 262 GLN A O 1
ATOM 2068 N N . SER A 1 263 ? -9.028 20.357 10.828 1.00 56.91 263 SER A N 1
ATOM 2069 C CA . SER A 1 263 ? -8.007 21.118 11.560 1.00 56.91 263 SER A CA 1
ATOM 2070 C C . SER A 1 263 ? -6.778 20.256 11.880 1.00 56.91 263 SER A C 1
ATOM 2072 O O . SER A 1 263 ? -5.644 20.727 11.817 1.00 56.91 263 SER A O 1
ATOM 2074 N N . SER A 1 264 ? -6.970 18.944 12.081 1.00 50.03 264 SER A N 1
ATOM 2075 C CA . SER A 1 264 ? -5.863 17.974 12.141 1.00 50.03 264 SER A CA 1
ATOM 2076 C C . SER A 1 264 ? -5.166 17.735 10.787 1.00 50.03 264 SER A C 1
ATOM 2078 O O . SER A 1 264 ? -4.086 17.149 10.744 1.00 50.03 264 SER A O 1
ATOM 2080 N N . GLY A 1 265 ? -5.758 18.211 9.683 1.00 44.28 265 GLY A N 1
ATOM 2081 C CA . GLY A 1 265 ? -5.239 18.140 8.312 1.00 44.28 265 GLY A CA 1
ATOM 2082 C C . GLY A 1 265 ? -4.455 19.382 7.867 1.00 44.28 265 GLY A C 1
ATOM 2083 O O . GLY A 1 265 ? -4.264 19.602 6.672 1.00 44.28 265 GLY A O 1
ATOM 2084 N N . GLY A 1 266 ? -4.002 20.216 8.804 1.00 37.75 266 GLY A N 1
ATOM 2085 C CA . GLY A 1 266 ? -3.271 21.456 8.541 1.00 37.75 266 GLY A CA 1
ATOM 2086 C C . GLY A 1 266 ? -1.791 21.276 8.185 1.00 37.75 266 GLY A C 1
ATOM 2087 O O . GLY A 1 266 ? -0.949 21.837 8.875 1.00 37.75 266 GLY A O 1
ATOM 2088 N N . ALA A 1 267 ? -1.480 20.511 7.134 1.00 38.62 267 ALA A N 1
ATOM 2089 C CA . ALA A 1 267 ? -0.298 20.682 6.272 1.00 38.6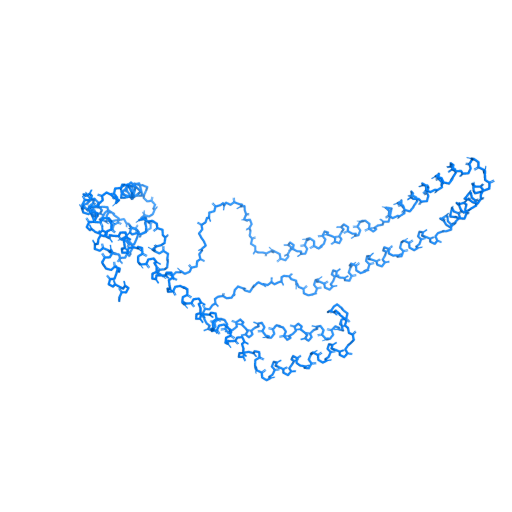2 267 ALA A CA 1
ATOM 2090 C C . ALA A 1 267 ? -0.342 19.680 5.103 1.00 38.62 267 ALA A C 1
ATOM 2092 O O . ALA A 1 267 ? 0.344 18.664 5.122 1.00 38.62 267 ALA A O 1
ATOM 2093 N N . ASN A 1 268 ? -1.169 19.947 4.090 1.00 35.34 268 ASN A N 1
ATOM 2094 C CA . ASN A 1 268 ? -0.726 19.972 2.690 1.00 35.34 268 ASN A CA 1
ATOM 2095 C C . ASN A 1 268 ? -1.878 20.391 1.774 1.00 35.34 268 ASN A C 1
ATOM 2097 O O . ASN A 1 268 ? -3.004 19.909 1.875 1.00 35.34 268 ASN A O 1
ATOM 2101 N N . GLY A 1 269 ? -1.578 21.366 0.920 1.00 35.41 269 GLY A N 1
ATOM 2102 C CA . GLY A 1 269 ? -2.542 22.045 0.073 1.00 35.41 269 GLY A CA 1
ATOM 2103 C C . GLY A 1 269 ? -3.113 21.176 -1.044 1.00 35.41 269 GLY A C 1
ATOM 2104 O O . GLY A 1 269 ? -2.493 20.230 -1.511 1.00 35.41 269 GLY A O 1
ATOM 2105 N N . SER A 1 270 ? -4.311 21.580 -1.470 1.00 39.25 270 SER A N 1
ATOM 2106 C CA . SER A 1 270 ? -4.824 21.519 -2.842 1.00 39.25 270 SER A CA 1
ATOM 2107 C C . SER A 1 270 ? -4.200 20.456 -3.757 1.00 39.25 270 SER A C 1
ATOM 2109 O O . SER A 1 270 ? -3.276 20.747 -4.514 1.00 39.25 270 SER A O 1
ATOM 2111 N N . LEU A 1 271 ? -4.810 19.273 -3.807 1.00 29.88 271 LEU A N 1
ATOM 2112 C CA . LEU A 1 271 ? -4.745 18.414 -4.988 1.00 29.88 271 LEU A CA 1
ATOM 2113 C C . LEU A 1 271 ? -6.089 18.477 -5.710 1.00 29.88 271 LEU A C 1
ATOM 2115 O O . LEU A 1 271 ? -6.993 17.664 -5.512 1.00 29.88 271 LEU A O 1
ATOM 2119 N N . GLN A 1 272 ? -6.211 19.496 -6.561 1.00 33.19 272 GLN A N 1
ATOM 2120 C CA . GLN A 1 272 ? -7.063 19.391 -7.732 1.00 33.19 272 GLN A CA 1
ATOM 2121 C C . GLN A 1 272 ? -6.535 18.245 -8.599 1.00 33.19 272 GLN A C 1
ATOM 2123 O O . GLN A 1 272 ? -5.334 18.100 -8.811 1.00 33.19 272 GLN A O 1
ATOM 2128 N N . LYS A 1 273 ? -7.476 17.422 -9.059 1.00 38.31 273 LYS A N 1
ATOM 2129 C CA . LYS A 1 273 ? -7.293 16.346 -10.029 1.00 38.31 273 LYS A CA 1
ATOM 2130 C C . LYS A 1 273 ? -6.416 16.791 -11.200 1.00 38.31 273 LYS A C 1
ATOM 2132 O O . LYS A 1 273 ? -6.842 17.652 -11.958 1.00 38.31 273 LYS A O 1
ATOM 2137 N N . GLU A 1 274 ? -5.334 16.065 -11.441 1.00 26.73 274 GLU A N 1
ATOM 2138 C CA . GLU A 1 274 ? -4.870 15.785 -12.795 1.00 26.73 274 GLU A CA 1
ATOM 2139 C C . GLU A 1 274 ? -4.340 14.351 -12.858 1.00 26.73 274 GLU A C 1
ATOM 2141 O O . GLU A 1 274 ? -3.544 13.901 -12.036 1.00 26.73 274 GLU A O 1
ATOM 2146 N N . ASN A 1 275 ? -4.877 13.599 -13.817 1.00 35.81 275 ASN A N 1
ATOM 2147 C CA . ASN A 1 275 ? -4.422 12.268 -14.171 1.00 35.81 275 ASN A CA 1
ATOM 2148 C C . ASN A 1 275 ? -2.981 12.355 -14.681 1.00 35.81 275 ASN A C 1
ATOM 2150 O O . ASN A 1 275 ? -2.774 12.874 -15.774 1.00 35.81 275 ASN A O 1
ATOM 2154 N N . GLN A 1 276 ? -2.014 11.753 -13.991 1.00 29.03 276 GLN A N 1
ATOM 2155 C CA . GLN A 1 276 ? -0.836 11.232 -14.677 1.00 29.03 276 GLN A CA 1
ATOM 2156 C C . GLN A 1 276 ? -0.138 10.147 -13.862 1.00 29.03 276 GLN A C 1
ATOM 2158 O O . GLN A 1 276 ? 0.298 10.338 -12.731 1.00 29.03 276 GLN A O 1
ATOM 2163 N N . ALA A 1 277 ? -0.066 8.973 -14.479 1.00 38.91 277 ALA A N 1
ATOM 2164 C CA . ALA A 1 277 ? 0.718 7.847 -14.030 1.00 38.91 277 ALA A CA 1
ATOM 2165 C C . ALA A 1 277 ? 2.212 8.199 -14.049 1.00 38.91 277 ALA A C 1
ATOM 2167 O O . ALA A 1 277 ? 2.737 8.535 -15.105 1.00 38.91 277 ALA A O 1
ATOM 2168 N N . CYS A 1 278 ? 2.878 8.078 -12.903 1.00 26.52 278 CYS A N 1
ATOM 2169 C CA . CYS A 1 278 ? 4.152 7.373 -12.723 1.00 26.52 278 CYS A CA 1
ATOM 2170 C C . CYS A 1 278 ? 4.556 7.532 -11.250 1.00 26.52 278 CYS A C 1
ATOM 2172 O O . CYS A 1 278 ? 5.035 8.585 -10.836 1.00 26.52 278 CYS A O 1
ATOM 2174 N N . GLY A 1 279 ? 4.297 6.501 -10.444 1.00 26.97 279 GLY A N 1
ATOM 2175 C CA . GLY A 1 279 ? 4.724 6.459 -9.050 1.00 26.97 279 GLY A CA 1
ATOM 2176 C C . GLY A 1 279 ? 6.240 6.314 -8.960 1.00 26.97 279 GLY A C 1
ATOM 2177 O O . GLY A 1 279 ? 6.823 5.367 -9.481 1.00 26.97 279 GLY A O 1
ATOM 2178 N N . THR A 1 280 ? 6.860 7.272 -8.287 1.00 38.41 280 THR A N 1
ATOM 2179 C CA . THR A 1 280 ? 8.254 7.290 -7.855 1.00 38.41 280 THR A CA 1
ATOM 2180 C C . THR A 1 280 ? 8.536 6.168 -6.858 1.00 38.41 280 THR A C 1
ATOM 2182 O O . THR A 1 280 ? 8.126 6.289 -5.715 1.00 38.41 280 THR A O 1
ATOM 2185 N N . TYR A 1 281 ? 9.274 5.128 -7.259 1.00 31.02 281 TYR A N 1
ATOM 2186 C CA . TYR A 1 281 ? 10.099 4.293 -6.372 1.00 31.02 281 TYR A CA 1
ATOM 2187 C C . TYR A 1 281 ? 11.250 3.662 -7.178 1.00 31.02 281 TYR A C 1
ATOM 2189 O O . TYR A 1 281 ? 11.065 3.255 -8.321 1.00 31.02 281 TYR A O 1
ATOM 2197 N N . ALA A 1 282 ? 12.427 3.583 -6.548 1.00 30.23 282 ALA A N 1
ATOM 2198 C CA . ALA A 1 282 ? 13.711 3.087 -7.064 1.00 30.23 282 ALA A CA 1
ATOM 2199 C C . ALA A 1 282 ? 14.416 3.995 -8.092 1.00 30.23 282 ALA A C 1
ATOM 2201 O O . ALA A 1 282 ? 14.408 3.773 -9.304 1.00 30.23 282 ALA A O 1
ATOM 2202 N N . ARG A 1 283 ? 15.108 5.004 -7.550 1.00 32.84 283 ARG A N 1
ATOM 2203 C CA . ARG A 1 283 ? 16.304 5.559 -8.183 1.00 32.84 283 ARG A CA 1
ATOM 2204 C C . ARG A 1 283 ? 17.335 4.427 -8.322 1.00 32.84 283 ARG A C 1
ATOM 2206 O O . ARG A 1 283 ? 17.536 3.660 -7.385 1.00 32.84 283 ARG A O 1
ATOM 2213 N N . ASP A 1 284 ? 17.924 4.382 -9.509 1.00 36.03 284 ASP A N 1
ATOM 2214 C CA . ASP A 1 284 ? 19.018 3.537 -9.989 1.00 36.03 284 ASP A CA 1
ATOM 2215 C C . ASP A 1 284 ? 18.617 2.138 -10.529 1.00 36.03 284 ASP A C 1
ATOM 2217 O O . ASP A 1 284 ? 18.120 1.250 -9.845 1.00 36.03 284 ASP A O 1
ATOM 2221 N N . GLU A 1 285 ? 18.821 1.986 -11.844 1.00 33.78 285 GLU A N 1
ATOM 2222 C CA . GLU A 1 285 ? 18.642 0.815 -12.728 1.00 33.78 285 GLU A CA 1
ATOM 2223 C C . GLU A 1 285 ? 17.228 0.357 -13.139 1.00 33.78 285 GLU A C 1
ATOM 2225 O O . GLU A 1 285 ? 17.084 -0.164 -14.247 1.00 33.78 285 GLU A O 1
ATOM 2230 N N . PHE A 1 286 ? 16.168 0.543 -12.345 1.00 31.69 286 PHE A N 1
ATOM 2231 C CA . PHE A 1 286 ? 14.919 -0.213 -12.588 1.00 31.69 286 PHE A CA 1
ATOM 2232 C C . PHE A 1 286 ? 13.911 0.394 -13.584 1.00 31.69 286 PHE A C 1
ATOM 2234 O O . PHE A 1 286 ? 13.066 -0.324 -14.116 1.00 31.69 286 PHE A O 1
ATOM 2241 N N . CYS A 1 287 ? 14.005 1.686 -13.905 1.00 27.44 287 CYS A N 1
ATOM 2242 C CA . CYS A 1 287 ? 13.042 2.342 -14.807 1.00 27.44 287 CYS A CA 1
ATOM 2243 C C . CYS A 1 287 ? 13.390 2.195 -16.303 1.00 27.44 287 CYS A C 1
ATOM 2245 O O . CYS A 1 287 ? 12.687 2.696 -17.173 1.00 27.44 287 CYS A O 1
ATOM 2247 N N . LEU A 1 288 ? 14.492 1.516 -16.623 1.00 34.81 288 LEU A N 1
ATOM 2248 C CA . LEU A 1 288 ? 15.154 1.647 -17.920 1.00 34.81 288 LEU A CA 1
ATOM 2249 C C . LEU A 1 288 ? 14.837 0.571 -18.958 1.00 34.81 288 LEU A C 1
ATOM 2251 O O . LEU A 1 288 ? 15.307 0.672 -20.086 1.00 34.81 288 LEU A O 1
ATOM 2255 N N . MET A 1 289 ? 14.025 -0.432 -18.620 1.00 32.25 289 MET A N 1
ATOM 2256 C CA . MET A 1 289 ? 13.764 -1.559 -19.530 1.00 32.25 289 MET A CA 1
ATOM 2257 C C . MET A 1 289 ? 12.294 -1.961 -19.696 1.00 32.25 289 MET A C 1
ATOM 2259 O O . MET A 1 289 ? 12.005 -2.849 -20.492 1.00 32.25 289 MET A O 1
ATOM 2263 N N . CYS A 1 290 ? 11.349 -1.318 -18.999 1.00 27.80 290 CYS A N 1
ATOM 2264 C CA . CYS A 1 290 ? 9.937 -1.734 -19.026 1.00 27.80 290 CYS A CA 1
ATOM 2265 C C . CYS A 1 290 ? 9.016 -0.902 -19.928 1.00 27.80 290 CYS A C 1
ATOM 2267 O O . CYS A 1 290 ? 7.848 -1.255 -20.077 1.00 27.80 290 CYS A O 1
ATOM 2269 N N . ALA A 1 291 ? 9.513 0.147 -20.577 1.00 27.39 291 ALA A N 1
ATOM 2270 C CA . ALA A 1 291 ? 8.789 0.805 -21.657 1.00 27.39 291 ALA A CA 1
ATOM 2271 C C . ALA A 1 291 ? 9.478 0.488 -22.987 1.00 27.39 291 ALA A C 1
ATOM 2273 O O . ALA A 1 291 ? 10.681 0.257 -23.020 1.00 27.39 291 ALA A O 1
ATOM 2274 N N . ALA A 1 292 ? 8.673 0.450 -24.048 1.00 36.03 292 ALA A N 1
ATOM 2275 C CA . ALA A 1 292 ? 8.998 0.297 -25.468 1.00 36.03 292 ALA A CA 1
ATOM 2276 C C . ALA A 1 292 ? 10.298 1.044 -25.913 1.00 36.03 292 ALA A C 1
ATOM 2278 O O . ALA A 1 292 ? 10.861 1.788 -25.116 1.00 36.03 292 ALA A O 1
ATOM 2279 N N . PRO A 1 293 ? 10.777 0.933 -27.176 1.00 40.72 293 PRO A N 1
ATOM 2280 C CA . PRO A 1 293 ? 12.121 1.366 -27.645 1.00 40.72 293 PRO A CA 1
ATOM 2281 C C . PRO A 1 293 ? 12.604 2.772 -27.212 1.00 40.72 293 PRO A C 1
ATOM 2283 O O . PRO A 1 293 ? 13.797 3.068 -27.196 1.00 40.72 293 PRO A O 1
ATOM 2286 N N . ILE A 1 294 ? 11.655 3.612 -26.809 1.00 40.34 294 ILE A N 1
ATOM 2287 C CA . ILE A 1 294 ? 11.721 4.847 -26.022 1.00 40.34 294 ILE A CA 1
ATOM 2288 C C . ILE A 1 294 ? 12.824 4.877 -24.942 1.00 40.34 294 ILE A C 1
ATOM 2290 O O . ILE A 1 294 ? 13.502 5.897 -24.833 1.00 40.34 294 ILE A O 1
ATOM 2294 N N . HIS A 1 295 ? 13.056 3.811 -24.165 1.00 35.4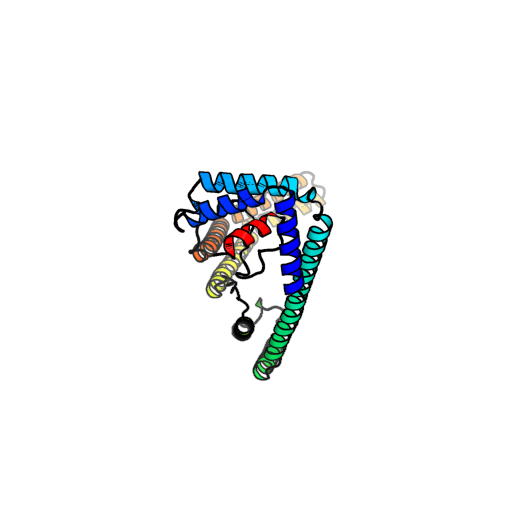1 295 HIS A N 1
ATOM 2295 C CA . HIS A 1 295 ? 14.092 3.853 -23.116 1.00 35.41 295 HIS A CA 1
ATOM 2296 C C . HIS A 1 295 ? 15.505 3.496 -23.593 1.00 35.41 295 HIS A C 1
ATOM 2298 O O . HIS A 1 295 ? 16.464 3.968 -22.988 1.00 35.41 295 HIS A O 1
ATOM 2304 N N . CYS A 1 296 ? 15.669 2.775 -24.710 1.00 40.53 296 CYS A N 1
ATOM 2305 C CA . CYS A 1 296 ? 16.998 2.551 -25.291 1.00 40.53 296 CYS A CA 1
ATOM 2306 C C . CYS A 1 296 ? 17.611 3.855 -25.812 1.00 40.53 296 CYS A C 1
ATOM 2308 O O . CYS A 1 296 ? 18.806 4.058 -25.641 1.00 40.53 296 CYS A O 1
ATOM 2310 N N . LEU A 1 297 ? 16.804 4.764 -26.374 1.00 35.78 297 LEU A N 1
ATOM 2311 C CA . LEU A 1 297 ? 17.257 6.087 -26.827 1.00 35.78 297 LEU A CA 1
ATOM 2312 C C . LEU A 1 297 ? 17.659 7.006 -25.664 1.00 35.78 297 LEU A C 1
ATOM 2314 O O . LEU A 1 297 ? 18.684 7.677 -25.751 1.00 35.78 297 LEU A O 1
ATOM 2318 N N . LEU A 1 298 ? 16.904 7.009 -24.560 1.00 36.09 298 LEU A N 1
ATOM 2319 C CA . LEU A 1 298 ? 17.244 7.803 -23.372 1.00 36.09 298 LEU A CA 1
ATOM 2320 C C . LEU A 1 298 ? 18.423 7.210 -22.583 1.00 36.09 298 LEU A C 1
ATOM 2322 O O . LEU A 1 298 ? 19.242 7.973 -22.077 1.00 36.09 298 LEU A O 1
ATOM 2326 N N . PHE A 1 299 ? 18.577 5.881 -22.542 1.00 39.16 299 PHE A N 1
ATOM 2327 C CA . PHE A 1 299 ? 19.777 5.237 -21.991 1.00 39.16 299 PHE A CA 1
ATOM 2328 C C . PHE A 1 299 ? 21.019 5.548 -22.837 1.00 39.16 299 PHE A C 1
ATOM 2330 O O . PHE A 1 299 ? 22.067 5.863 -22.282 1.00 39.16 299 PHE A O 1
ATOM 2337 N N . PHE A 1 300 ? 20.880 5.584 -24.170 1.00 39.53 300 PHE A N 1
ATOM 2338 C CA . PHE A 1 300 ? 21.925 6.061 -25.088 1.00 39.53 300 PHE A CA 1
ATOM 2339 C C . PHE A 1 300 ? 22.326 7.520 -24.824 1.00 39.53 300 PHE A C 1
ATOM 2341 O O . PHE A 1 300 ? 23.487 7.886 -24.992 1.00 39.53 300 PHE A O 1
ATOM 2348 N N . PHE A 1 301 ? 21.365 8.355 -24.416 1.00 35.69 301 PHE A N 1
ATOM 2349 C CA . PHE A 1 301 ? 21.581 9.776 -24.147 1.00 35.69 301 PHE A CA 1
ATOM 2350 C C . PHE A 1 301 ? 22.197 10.065 -22.772 1.00 35.69 301 PHE A C 1
ATOM 2352 O O . PHE A 1 301 ? 22.915 11.054 -22.639 1.00 35.69 301 PHE A O 1
ATOM 2359 N N . PHE A 1 302 ? 21.938 9.228 -21.762 1.00 31.31 302 PHE A N 1
ATOM 2360 C CA . PHE A 1 302 ? 22.377 9.476 -20.383 1.00 31.31 302 PHE A CA 1
ATOM 2361 C C . PHE A 1 302 ? 23.653 8.733 -19.964 1.00 31.31 302 PHE A C 1
ATOM 2363 O O . PHE A 1 302 ? 24.366 9.248 -19.113 1.00 31.31 302 PHE A O 1
ATOM 2370 N N . PHE A 1 303 ? 23.979 7.571 -20.543 1.00 29.00 303 PHE A N 1
ATOM 2371 C CA . PHE A 1 303 ? 25.137 6.765 -20.104 1.00 29.00 303 PHE A CA 1
ATOM 2372 C C . PHE A 1 303 ? 26.471 7.115 -20.790 1.00 29.00 303 PHE A C 1
ATOM 2374 O O . PHE A 1 303 ? 27.485 6.463 -20.561 1.00 29.00 303 PHE A O 1
ATOM 2381 N N . LEU A 1 304 ? 26.478 8.138 -21.646 1.00 32.03 304 LEU A N 1
ATOM 2382 C CA . LEU A 1 304 ? 27.645 8.592 -22.414 1.00 32.03 304 LEU A CA 1
ATOM 2383 C C . LEU A 1 304 ? 28.007 10.065 -22.120 1.00 32.03 304 LEU A C 1
ATOM 2385 O O . LEU A 1 304 ? 28.602 10.737 -22.972 1.00 32.03 304 LEU A O 1
ATOM 2389 N N . LEU A 1 305 ? 27.632 10.530 -20.919 1.00 28.08 305 LEU A N 1
ATOM 2390 C CA . LEU A 1 305 ? 28.097 11.741 -20.232 1.00 28.08 305 LEU A CA 1
ATOM 2391 C C . LEU A 1 305 ? 28.982 11.355 -19.047 1.00 28.08 305 LEU A C 1
ATOM 2393 O O . LEU A 1 305 ? 28.571 10.444 -18.297 1.00 28.08 305 LEU A O 1
#